Protein AF-A0AAU9HUC7-F1 (afdb_monomer)

Organism: NCBI:txid56448

Mean predicted aligned error: 14.96 Å

Structure (mmCIF, N/CA/C/O backbone):
data_AF-A0AAU9HUC7-F1
#
_entry.id   AF-A0AAU9HUC7-F1
#
loop_
_atom_site.group_PDB
_atom_site.id
_atom_site.type_symbol
_atom_site.label_atom_id
_atom_site.label_alt_id
_atom_site.label_comp_id
_atom_site.label_asym_id
_atom_site.label_entity_id
_atom_site.label_seq_id
_atom_site.pdbx_PDB_ins_code
_atom_site.Cartn_x
_atom_site.Cartn_y
_atom_site.Cartn_z
_atom_site.occupancy
_atom_site.B_iso_or_equiv
_atom_site.auth_seq_id
_atom_site.auth_comp_id
_atom_site.auth_asym_id
_atom_site.auth_atom_id
_atom_site.pdbx_PDB_model_num
ATOM 1 N N . MET A 1 1 ? -1.646 -25.194 17.388 1.00 58.03 1 MET A N 1
ATOM 2 C CA . MET A 1 1 ? -2.519 -25.496 18.544 1.00 58.03 1 MET A CA 1
ATOM 3 C C . MET A 1 1 ? -2.597 -24.342 19.545 1.00 58.03 1 MET A C 1
ATOM 5 O O . MET A 1 1 ? -3.658 -23.748 19.645 1.00 58.03 1 MET A O 1
ATOM 9 N N . ALA A 1 2 ? -1.530 -23.979 20.276 1.00 60.38 2 ALA A N 1
ATOM 10 C CA . ALA A 1 2 ? -1.624 -22.907 21.287 1.00 60.38 2 ALA A CA 1
ATOM 11 C C . ALA A 1 2 ? -1.809 -21.490 20.694 1.00 60.38 2 ALA A C 1
ATOM 13 O O . ALA A 1 2 ? -2.609 -20.708 21.202 1.00 60.38 2 ALA A O 1
ATOM 14 N N . GLY A 1 3 ? -1.109 -21.165 19.598 1.00 63.22 3 GLY A N 1
ATOM 15 C CA . GLY A 1 3 ? -1.211 -19.849 18.948 1.00 63.22 3 GLY A CA 1
ATOM 16 C C . GLY A 1 3 ? -2.594 -19.560 18.355 1.00 63.22 3 GLY A C 1
ATOM 17 O O . GLY A 1 3 ? -3.069 -18.430 18.425 1.00 63.22 3 GLY A O 1
ATOM 18 N N . ASP A 1 4 ? -3.271 -20.590 17.846 1.00 69.31 4 ASP A N 1
ATOM 19 C CA . ASP A 1 4 ? -4.592 -20.468 17.217 1.00 69.31 4 ASP A CA 1
ATOM 20 C C . ASP A 1 4 ? -5.687 -20.128 18.236 1.00 69.31 4 ASP A C 1
ATOM 22 O O . ASP A 1 4 ? -6.648 -19.439 17.905 1.00 69.31 4 ASP A O 1
ATOM 26 N N . GLN A 1 5 ? -5.537 -20.580 19.487 1.00 71.44 5 GLN A N 1
ATOM 27 C CA . GLN A 1 5 ? -6.460 -20.234 20.568 1.00 71.44 5 GLN A CA 1
ATOM 28 C C . GLN A 1 5 ? -6.235 -18.799 21.062 1.00 71.44 5 GLN A C 1
ATOM 30 O O . GLN A 1 5 ? -7.195 -18.071 21.290 1.00 71.44 5 GLN A O 1
ATOM 35 N N . ALA A 1 6 ? -4.975 -18.365 21.170 1.00 70.25 6 ALA A N 1
ATOM 36 C CA . ALA A 1 6 ? -4.649 -16.990 21.543 1.00 70.25 6 ALA A CA 1
ATOM 37 C C . ALA A 1 6 ? -5.159 -15.971 20.506 1.00 70.25 6 ALA A C 1
ATOM 39 O O . ALA A 1 6 ? -5.698 -14.936 20.889 1.00 70.25 6 ALA A O 1
ATOM 40 N N . ALA A 1 7 ? -5.044 -16.280 19.208 1.00 73.12 7 ALA A N 1
ATOM 41 C CA . ALA A 1 7 ? -5.569 -15.431 18.139 1.00 73.12 7 ALA A CA 1
ATOM 42 C C . ALA A 1 7 ? -7.099 -15.265 18.225 1.00 73.12 7 ALA A C 1
ATOM 44 O O . ALA A 1 7 ? -7.584 -14.136 18.246 1.00 73.12 7 ALA A O 1
ATOM 45 N N . LYS A 1 8 ? -7.845 -16.370 18.374 1.00 78.12 8 LYS A N 1
ATOM 46 C CA . LYS A 1 8 ? -9.313 -16.351 18.514 1.00 78.12 8 LYS A CA 1
ATOM 47 C C . LYS A 1 8 ? -9.775 -15.537 19.719 1.00 78.12 8 LYS A C 1
ATOM 49 O O . LYS A 1 8 ? -10.638 -14.679 19.577 1.00 78.12 8 LYS A O 1
ATOM 54 N N . ASN A 1 9 ? -9.150 -15.737 20.881 1.00 81.00 9 ASN A N 1
ATOM 55 C CA . ASN A 1 9 ? -9.498 -14.991 22.092 1.00 81.00 9 ASN A CA 1
ATOM 56 C C . ASN A 1 9 ? -9.302 -13.465 21.915 1.00 81.00 9 ASN A C 1
ATOM 58 O O . ASN A 1 9 ? -10.067 -12.676 22.471 1.00 81.00 9 ASN A O 1
ATOM 62 N N . LEU A 1 10 ? -8.294 -13.033 21.142 1.00 78.00 10 LEU A N 1
ATOM 63 C CA . LEU A 1 10 ? -8.074 -11.615 20.825 1.00 78.00 10 LEU A CA 1
ATOM 64 C C . LEU A 1 10 ? -9.115 -11.074 19.834 1.00 78.00 10 LEU A C 1
ATOM 66 O O . LEU A 1 10 ? -9.606 -9.963 20.024 1.00 78.00 10 LEU A O 1
ATOM 70 N N . GLU A 1 11 ? -9.478 -11.845 18.807 1.00 82.50 11 GLU A N 1
ATOM 71 C CA . GLU A 1 11 ? -10.539 -11.480 17.858 1.00 82.50 11 GLU A CA 1
ATOM 72 C C . GLU A 1 11 ? -11.897 -11.337 18.566 1.00 82.50 11 GLU A C 1
ATOM 74 O O . GLU A 1 11 ? -12.568 -10.315 18.409 1.00 82.50 11 GLU A O 1
ATOM 79 N N . GLU A 1 12 ? -12.255 -12.285 19.437 1.00 85.62 12 GLU A N 1
ATOM 80 C CA . GLU A 1 12 ? -13.466 -12.234 20.265 1.00 85.62 12 GLU A CA 1
ATOM 81 C C . GLU A 1 12 ? -13.491 -11.005 21.192 1.00 85.62 12 GLU A C 1
ATOM 83 O O . GLU A 1 12 ? -14.517 -10.325 21.293 1.00 85.62 12 GLU A O 1
ATOM 88 N N . MET A 1 13 ? -12.364 -10.664 21.829 1.00 83.00 13 MET A N 1
ATOM 89 C CA . MET A 1 13 ? -12.242 -9.464 22.667 1.00 83.00 13 MET A CA 1
ATOM 90 C C . MET A 1 13 ? -12.430 -8.173 21.851 1.00 83.00 13 MET A C 1
ATOM 92 O O . MET A 1 13 ? -13.154 -7.268 22.274 1.00 83.00 13 MET A O 1
ATOM 96 N N . ILE A 1 14 ? -11.818 -8.088 20.666 1.00 83.00 14 ILE A N 1
ATOM 97 C CA . ILE A 1 14 ? -11.944 -6.937 19.761 1.00 83.00 14 ILE A CA 1
ATOM 98 C C . ILE A 1 14 ? -13.393 -6.795 19.263 1.00 83.00 14 ILE A C 1
ATOM 100 O O . ILE A 1 14 ? -13.940 -5.688 19.240 1.00 83.00 14 ILE A O 1
ATOM 104 N N . GLU A 1 15 ? -14.067 -7.899 18.932 1.00 87.50 15 GLU A N 1
ATOM 105 C CA . GLU A 1 15 ? -15.494 -7.873 18.604 1.00 87.50 15 GLU A CA 1
ATOM 106 C C . GLU A 1 15 ? -16.355 -7.368 19.765 1.00 87.50 15 GLU A C 1
ATOM 108 O O . GLU A 1 15 ? -17.275 -6.574 19.543 1.00 87.50 15 GLU A O 1
ATOM 113 N N . GLN A 1 16 ? -16.089 -7.825 20.993 1.00 86.44 16 GLN A N 1
ATOM 114 C CA . GLN A 1 16 ? -16.797 -7.357 22.185 1.00 86.44 16 GLN A CA 1
ATOM 115 C C . GLN A 1 16 ? -16.606 -5.848 22.371 1.00 86.44 16 GLN A C 1
ATOM 117 O O . GLN A 1 16 ? -17.597 -5.138 22.549 1.00 86.44 16 GLN A O 1
ATOM 122 N N . MET A 1 17 ? -15.383 -5.328 22.217 1.00 86.19 17 MET A N 1
ATOM 123 C CA . MET A 1 17 ? -15.122 -3.883 22.248 1.00 86.19 17 MET A CA 1
ATOM 124 C C . MET A 1 17 ? -15.9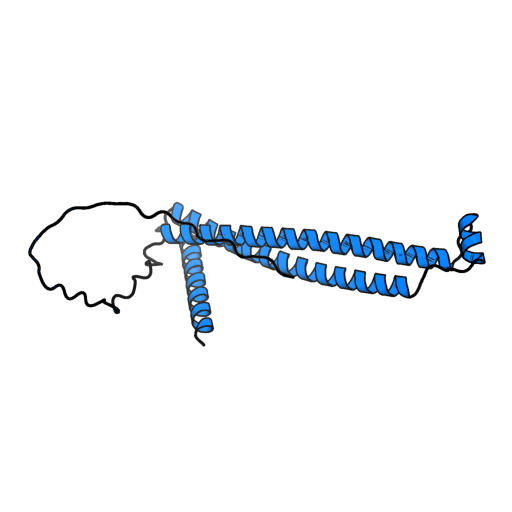53 -3.119 21.210 1.00 86.19 17 MET A C 1
ATOM 126 O O . MET A 1 17 ? -16.587 -2.123 21.555 1.00 86.19 17 MET A O 1
ATOM 130 N N . PHE A 1 18 ? -16.044 -3.592 19.962 1.00 88.88 18 PHE A N 1
ATOM 131 C CA . PHE A 1 18 ? -16.882 -2.925 18.955 1.00 88.88 18 PHE A CA 1
ATOM 132 C C . PHE A 1 18 ? -18.384 -3.052 19.219 1.00 88.88 18 PHE A C 1
ATOM 134 O O . PHE A 1 18 ? -19.126 -2.108 18.938 1.00 88.88 18 PHE A O 1
ATOM 141 N N . LYS A 1 19 ? -18.850 -4.175 19.779 1.00 90.38 19 LYS A N 1
ATOM 142 C CA . LYS A 1 19 ? -20.244 -4.345 20.224 1.00 90.38 19 LYS A CA 1
ATOM 143 C C . LYS A 1 19 ? -20.581 -3.319 21.317 1.00 90.38 19 LYS A C 1
ATOM 145 O O . LYS A 1 19 ? -21.604 -2.640 21.208 1.00 90.38 19 LYS A O 1
ATOM 150 N N . VAL A 1 20 ? -19.691 -3.125 22.294 1.00 86.44 20 VAL A N 1
ATOM 151 C CA . VAL A 1 20 ? -19.812 -2.100 23.346 1.00 86.44 20 VAL A CA 1
ATOM 152 C C . VAL A 1 20 ? -19.765 -0.685 22.768 1.00 86.44 20 VAL A C 1
ATOM 154 O O . VAL A 1 20 ? -20.684 0.094 23.012 1.00 86.44 20 VAL A O 1
ATOM 157 N N . ALA A 1 21 ? -18.764 -0.363 21.944 1.00 86.19 21 ALA A N 1
ATOM 158 C CA . ALA A 1 21 ? -18.599 0.963 21.348 1.00 86.19 21 ALA A CA 1
ATOM 159 C C . ALA A 1 21 ? -19.818 1.374 20.505 1.00 86.19 21 ALA A C 1
ATOM 161 O O . ALA A 1 21 ? -20.321 2.491 20.620 1.00 86.19 21 ALA A O 1
ATOM 162 N N . ARG A 1 22 ? -20.360 0.454 19.694 1.00 89.69 22 ARG A N 1
ATOM 163 C CA . ARG A 1 22 ? -21.597 0.691 18.931 1.00 89.69 22 ARG A CA 1
ATOM 164 C C . ARG A 1 22 ? -22.798 0.883 19.857 1.00 89.69 22 ARG A C 1
ATOM 166 O O . ARG A 1 22 ? -23.572 1.812 19.644 1.00 89.69 22 ARG A O 1
ATOM 173 N N . ARG A 1 23 ? -22.935 0.060 20.902 1.00 87.25 23 ARG A N 1
ATOM 174 C CA . ARG A 1 23 ? -24.015 0.172 21.898 1.00 87.25 23 ARG A CA 1
ATOM 175 C C . ARG A 1 23 ? -23.953 1.493 22.676 1.00 87.25 23 ARG A C 1
ATOM 177 O O . ARG A 1 23 ? -24.996 2.086 22.928 1.00 87.25 23 ARG A O 1
ATOM 184 N N . ALA A 1 24 ? -22.769 2.002 23.009 1.00 83.81 24 ALA A N 1
ATOM 185 C CA . ALA A 1 24 ? -22.593 3.310 23.650 1.00 83.81 24 ALA A CA 1
ATOM 186 C C . ALA A 1 24 ? -22.978 4.496 22.739 1.00 83.81 24 ALA A C 1
ATOM 188 O O . ALA A 1 24 ? -23.284 5.580 23.233 1.00 83.81 24 ALA A O 1
ATOM 189 N N . LEU A 1 25 ? -22.985 4.298 21.416 1.00 86.38 25 LEU A N 1
ATOM 190 C CA . LEU A 1 25 ? -23.336 5.317 20.420 1.00 86.38 25 LEU A CA 1
ATOM 191 C C . LEU A 1 25 ? -24.786 5.252 19.924 1.00 86.38 25 LEU A C 1
ATOM 193 O O . LEU A 1 25 ? -25.220 6.163 19.219 1.00 86.38 25 LEU A O 1
ATOM 197 N N . GLN A 1 26 ? -25.544 4.217 20.290 1.00 88.38 26 GLN A N 1
ATOM 198 C CA . GLN A 1 26 ? -26.972 4.128 19.988 1.00 88.38 26 GLN A CA 1
ATOM 199 C C . GLN A 1 26 ? -27.752 5.191 20.774 1.00 88.38 26 GLN A C 1
ATOM 201 O O . GLN A 1 26 ? -27.609 5.314 21.989 1.00 88.38 26 GLN A O 1
ATOM 206 N N . SER A 1 27 ? -28.610 5.944 20.081 1.00 66.12 27 SER A N 1
ATOM 207 C CA . SER A 1 27 ? -29.327 7.109 20.625 1.00 66.12 27 SER A CA 1
ATOM 208 C C . SER A 1 27 ? -30.230 6.806 21.825 1.00 66.12 27 SER A C 1
ATOM 210 O O . SER A 1 27 ? -30.453 7.691 22.644 1.00 66.12 27 SER A O 1
ATOM 212 N N . GLY A 1 28 ? -30.720 5.570 21.960 1.00 65.19 28 GLY A N 1
ATOM 213 C CA . GLY A 1 28 ? -31.528 5.133 23.104 1.00 65.19 28 GLY A CA 1
ATOM 214 C C . GLY A 1 28 ? -30.732 4.791 24.371 1.00 65.19 28 GLY A C 1
ATOM 215 O O . GLY A 1 28 ? -31.334 4.514 25.404 1.00 65.19 28 GLY A O 1
ATOM 216 N N . ASN A 1 29 ? -29.395 4.779 24.326 1.00 65.44 29 ASN A N 1
ATOM 217 C CA . ASN A 1 29 ? -28.572 4.279 25.427 1.00 65.44 29 ASN A CA 1
ATOM 218 C C . ASN A 1 29 ? -28.078 5.421 26.337 1.00 65.44 29 ASN A C 1
ATOM 220 O O . ASN A 1 29 ? -26.899 5.778 26.356 1.00 65.44 29 ASN A O 1
ATOM 224 N N . SER A 1 30 ? -29.012 6.010 27.094 1.00 59.09 30 SER A N 1
ATOM 225 C CA . SER A 1 30 ? -28.805 7.241 27.880 1.00 59.09 30 SER A CA 1
ATOM 226 C C . SER A 1 30 ? -27.769 7.143 29.017 1.00 59.09 30 SER A C 1
ATOM 228 O O . SER A 1 30 ? -27.433 8.165 29.613 1.00 59.09 30 SER A O 1
ATOM 230 N N . ASN A 1 31 ? -27.248 5.948 29.305 1.00 71.94 31 ASN A N 1
ATOM 231 C CA . ASN A 1 31 ? -26.309 5.697 30.403 1.00 71.94 31 ASN A CA 1
ATOM 232 C C . ASN A 1 31 ? -24.834 5.924 30.017 1.00 71.94 31 ASN A C 1
ATOM 234 O O . ASN A 1 31 ? -23.983 5.977 30.898 1.00 71.94 31 ASN A O 1
ATOM 238 N N . ALA A 1 32 ? -24.508 6.047 28.724 1.00 77.25 32 ALA A N 1
ATOM 239 C CA . ALA A 1 32 ? -23.129 6.269 28.284 1.00 77.25 32 ALA A CA 1
ATOM 240 C C . ALA A 1 32 ? -22.709 7.734 28.491 1.00 77.25 32 ALA A C 1
ATOM 242 O O . ALA A 1 32 ? -23.354 8.646 27.956 1.00 77.25 32 ALA A O 1
ATOM 243 N N . THR A 1 33 ? -21.608 7.983 29.203 1.00 84.94 33 THR A N 1
ATOM 244 C CA . THR A 1 33 ? -21.083 9.345 29.411 1.00 84.94 33 THR A CA 1
ATOM 245 C C . THR A 1 33 ? -20.631 9.985 28.084 1.00 84.94 33 THR A C 1
ATOM 247 O O . THR A 1 33 ? -20.377 9.278 27.101 1.00 84.94 33 THR A O 1
ATOM 250 N N . PRO A 1 34 ? -20.523 11.327 27.995 1.00 85.94 34 PRO A N 1
ATOM 251 C CA . PRO A 1 34 ? -19.990 11.986 26.799 1.00 85.94 34 PRO A CA 1
ATOM 252 C C . PRO A 1 34 ? -18.579 11.504 26.421 1.00 85.94 34 PRO A C 1
ATOM 254 O O . PRO A 1 34 ? -18.283 11.372 25.235 1.00 85.94 34 PRO A O 1
ATOM 257 N N . GLU A 1 35 ? -17.753 11.178 27.418 1.00 87.12 35 GLU A N 1
ATOM 258 C CA . GLU A 1 35 ? -16.391 10.650 27.257 1.00 87.12 35 GLU A CA 1
ATOM 259 C C . GLU A 1 35 ? -16.383 9.201 26.751 1.00 87.12 35 GLU A C 1
ATOM 261 O O . GLU A 1 35 ? -15.711 8.879 25.777 1.00 87.12 35 GLU A O 1
ATOM 266 N N . GLN A 1 36 ? -17.236 8.333 27.303 1.00 87.19 36 GLN A N 1
ATOM 267 C CA . GLN A 1 36 ? -17.449 6.986 26.759 1.00 87.19 36 GLN A CA 1
ATOM 268 C C . GLN A 1 36 ? -17.885 7.032 25.287 1.00 87.19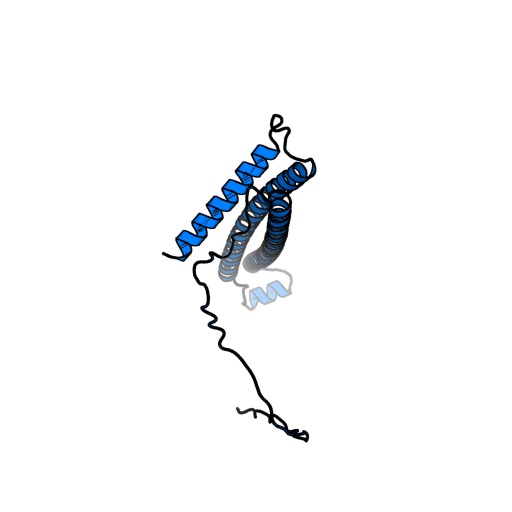 36 GLN A C 1
ATOM 270 O O . GLN A 1 36 ? -17.471 6.196 24.479 1.00 87.19 36 GLN A O 1
ATOM 275 N N . ARG A 1 37 ? -18.687 8.035 24.903 1.00 88.31 37 ARG A N 1
ATOM 276 C CA . ARG A 1 37 ? -19.095 8.269 23.510 1.00 88.31 37 ARG A CA 1
ATOM 277 C C . ARG A 1 37 ? -17.966 8.834 22.640 1.00 88.31 37 ARG A C 1
ATOM 279 O O . ARG A 1 37 ? -17.892 8.461 21.468 1.00 88.31 37 ARG A O 1
ATOM 286 N N . SER A 1 38 ? -17.085 9.699 23.148 1.00 88.75 38 SER A N 1
ATOM 287 C CA . SER A 1 38 ? -15.921 10.168 22.37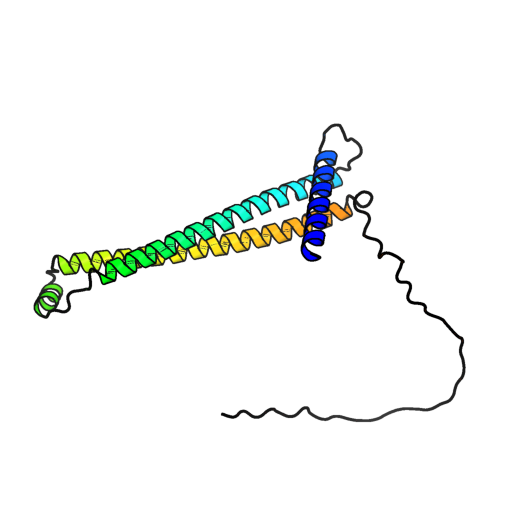8 1.00 88.75 38 SER A CA 1
ATOM 288 C C . SER A 1 38 ? -14.899 9.046 22.177 1.00 88.75 38 SER A C 1
ATOM 290 O O . SER A 1 38 ? -14.514 8.807 21.033 1.00 88.75 38 SER A O 1
ATOM 292 N N . ALA A 1 39 ? -14.570 8.282 23.222 1.00 89.44 39 ALA A N 1
ATOM 293 C CA . ALA A 1 39 ? -13.694 7.111 23.149 1.00 89.44 39 ALA A CA 1
ATOM 294 C C . ALA A 1 39 ? -14.244 6.037 22.193 1.00 89.44 39 ALA A C 1
ATOM 296 O O . ALA A 1 39 ? -13.531 5.558 21.314 1.00 89.44 39 ALA A O 1
ATOM 297 N N . SER A 1 40 ? -15.548 5.734 22.261 1.00 89.69 40 SER A N 1
ATOM 298 C CA . SER A 1 40 ? -16.204 4.806 21.321 1.00 89.69 40 SER A CA 1
ATOM 299 C C . SER A 1 40 ? -16.109 5.267 19.861 1.00 89.69 40 SER A C 1
ATOM 301 O O . SER A 1 40 ? -15.910 4.450 18.962 1.00 89.69 40 SER A O 1
ATOM 303 N N . ARG A 1 41 ? -16.235 6.579 19.601 1.00 91.94 41 ARG A N 1
ATOM 304 C CA . ARG A 1 41 ? -16.050 7.156 18.255 1.00 91.94 41 ARG A CA 1
ATOM 305 C C . ARG A 1 41 ? -14.593 7.087 17.808 1.00 91.94 41 ARG A C 1
ATOM 307 O O . ARG A 1 41 ? -14.359 6.792 16.640 1.00 91.94 41 ARG A O 1
ATOM 314 N N . ALA A 1 42 ? -13.645 7.366 18.702 1.00 92.31 42 ALA A N 1
ATOM 315 C CA . ALA A 1 42 ? -12.217 7.296 18.414 1.00 92.31 42 ALA A CA 1
ATOM 316 C C . ALA A 1 42 ? -11.802 5.865 18.045 1.00 92.31 42 ALA A C 1
ATOM 318 O O . ALA A 1 42 ? -11.267 5.663 16.960 1.00 92.31 42 ALA A O 1
ATOM 319 N N . LEU A 1 43 ? -12.165 4.868 18.861 1.00 91.62 43 LEU A N 1
ATOM 320 C CA . LEU A 1 43 ? -11.875 3.454 18.605 1.00 91.62 43 LEU A CA 1
ATOM 321 C C . LEU A 1 43 ? -12.394 2.987 17.235 1.00 91.62 43 LEU A C 1
ATOM 323 O O . LEU A 1 43 ? -11.660 2.359 16.473 1.00 91.62 43 LEU A O 1
ATOM 327 N N . ILE A 1 44 ? -13.652 3.306 16.903 1.00 92.81 44 ILE A N 1
ATOM 328 C CA . ILE A 1 44 ? -14.257 2.910 15.620 1.00 92.81 44 ILE A CA 1
ATOM 329 C C . ILE A 1 44 ? -13.546 3.590 14.441 1.00 92.81 44 ILE A C 1
ATOM 331 O O . ILE A 1 44 ? -13.253 2.910 13.460 1.00 92.81 44 ILE A O 1
ATOM 335 N N . LYS A 1 45 ? -13.228 4.889 14.542 1.00 93.56 45 LYS A N 1
ATOM 336 C CA . LYS A 1 45 ? -12.494 5.625 13.498 1.00 93.56 45 LYS A CA 1
ATOM 337 C C . LYS A 1 45 ? -11.076 5.091 13.307 1.00 93.56 45 LYS A C 1
ATOM 339 O O . LYS A 1 45 ? -10.719 4.690 12.210 1.00 93.56 45 LYS A O 1
ATOM 344 N N . CYS A 1 46 ? -10.292 4.979 14.378 1.00 92.44 46 CYS A N 1
ATOM 345 C CA . CYS A 1 46 ? -8.929 4.459 14.287 1.00 92.44 46 CYS A CA 1
ATOM 346 C C . CYS A 1 46 ? -8.895 3.027 13.728 1.00 92.44 46 CYS A C 1
ATOM 348 O O . CYS A 1 46 ? -7.937 2.663 13.051 1.00 92.44 46 CYS A O 1
ATOM 350 N N . HIS A 1 47 ? -9.946 2.228 13.947 1.00 92.06 47 HIS A N 1
ATOM 351 C CA . HIS A 1 47 ? -10.082 0.922 13.309 1.00 92.06 47 HIS A CA 1
ATOM 352 C C . HIS A 1 47 ? -10.353 1.005 11.800 1.00 92.06 47 HIS A C 1
ATOM 354 O O . HIS A 1 47 ? -9.693 0.295 11.041 1.00 92.06 47 HIS A O 1
ATOM 360 N N . THR A 1 48 ? -11.281 1.859 11.345 1.00 93.44 48 THR A N 1
ATOM 361 C CA . THR A 1 48 ? -11.527 2.052 9.904 1.00 93.44 48 THR A CA 1
ATOM 362 C C . THR A 1 48 ? -10.285 2.592 9.204 1.00 93.44 48 THR A C 1
ATOM 364 O O . THR A 1 48 ? -9.844 1.999 8.222 1.00 93.44 48 THR A O 1
ATOM 367 N N . ASP A 1 49 ? -9.635 3.602 9.784 1.00 93.00 49 ASP A N 1
ATOM 368 C CA . ASP A 1 49 ? -8.410 4.212 9.257 1.00 93.00 49 ASP A CA 1
ATOM 369 C C . ASP A 1 49 ? -7.271 3.176 9.150 1.00 93.00 49 ASP A C 1
ATOM 371 O O . ASP A 1 49 ? -6.506 3.149 8.183 1.00 93.00 49 ASP A O 1
ATOM 375 N N . LEU A 1 50 ? -7.171 2.267 10.128 1.00 92.94 50 LEU A N 1
ATOM 376 C CA . LEU A 1 50 ? -6.218 1.157 10.136 1.00 92.94 50 LEU A CA 1
ATOM 377 C C . LEU A 1 50 ? -6.529 0.115 9.052 1.00 92.94 50 LEU A C 1
ATOM 379 O O . LEU A 1 50 ? -5.591 -0.398 8.433 1.00 92.94 50 LEU A O 1
ATOM 383 N N . LEU A 1 51 ? -7.801 -0.214 8.807 1.00 93.81 51 LEU A N 1
ATOM 384 C CA . LEU A 1 51 ? -8.202 -1.119 7.723 1.00 93.81 51 LEU A CA 1
ATOM 385 C C . LEU A 1 51 ? -7.916 -0.502 6.347 1.00 93.81 51 LEU A C 1
ATOM 387 O O . LEU A 1 51 ? -7.332 -1.174 5.495 1.00 93.81 51 LEU A O 1
ATOM 391 N N . GLU A 1 52 ? -8.223 0.781 6.160 1.00 94.50 52 GLU A N 1
ATOM 392 C CA . GLU A 1 52 ? -7.909 1.536 4.942 1.00 94.50 52 GLU A CA 1
ATOM 393 C C . GLU A 1 52 ? -6.393 1.607 4.705 1.00 94.50 52 GLU A C 1
ATOM 395 O O . GLU A 1 52 ? -5.912 1.242 3.630 1.00 94.50 52 GLU A O 1
ATOM 400 N N . CYS A 1 53 ? -5.599 1.940 5.729 1.00 93.62 53 CYS A N 1
ATOM 401 C CA . CYS A 1 53 ? -4.136 1.932 5.637 1.00 93.62 53 CYS A CA 1
ATOM 402 C C . CYS A 1 53 ? -3.558 0.528 5.372 1.00 93.62 53 CYS A C 1
ATOM 404 O O . CYS A 1 53 ? -2.528 0.392 4.702 1.00 93.62 53 CYS A O 1
ATOM 406 N N . ARG A 1 54 ? -4.195 -0.541 5.876 1.00 93.75 54 ARG A N 1
ATOM 407 C CA . ARG A 1 54 ? -3.824 -1.927 5.542 1.00 93.75 54 ARG A CA 1
ATOM 408 C C . ARG A 1 54 ? -4.106 -2.231 4.070 1.00 93.75 54 ARG A C 1
ATOM 410 O O . ARG A 1 54 ? -3.209 -2.764 3.418 1.00 93.75 54 ARG A O 1
ATOM 417 N N . ALA A 1 55 ? -5.282 -1.871 3.556 1.00 94.88 55 ALA A N 1
ATOM 418 C CA . ALA A 1 55 ? -5.653 -2.057 2.154 1.00 94.88 55 ALA A CA 1
ATOM 419 C C . ALA A 1 55 ? -4.719 -1.276 1.212 1.00 94.88 55 ALA A C 1
ATOM 421 O O . ALA A 1 55 ? -4.131 -1.868 0.308 1.00 94.88 55 ALA A O 1
ATOM 422 N N . ALA A 1 56 ? -4.466 0.004 1.501 1.00 93.88 56 ALA A N 1
ATOM 423 C CA . ALA A 1 56 ? -3.537 0.843 0.744 1.00 93.88 56 ALA A CA 1
ATOM 424 C C . ALA A 1 56 ? -2.102 0.277 0.734 1.00 93.88 56 ALA A C 1
ATOM 426 O O . ALA A 1 56 ? -1.438 0.274 -0.301 1.00 93.88 56 ALA A O 1
ATOM 427 N N . HIS A 1 57 ? -1.611 -0.274 1.854 1.00 94.38 57 HIS A N 1
ATOM 428 C CA . HIS A 1 57 ? -0.305 -0.946 1.876 1.00 94.38 57 HIS A CA 1
ATOM 429 C C . HIS A 1 57 ? -0.283 -2.239 1.039 1.00 94.38 57 HIS A C 1
ATOM 431 O O . HIS A 1 57 ? 0.765 -2.569 0.477 1.00 94.38 57 HIS A O 1
ATOM 437 N N . VAL A 1 58 ? -1.386 -2.996 0.971 1.00 96.31 58 VAL A N 1
ATOM 438 C CA . VAL A 1 58 ? -1.490 -4.182 0.098 1.00 96.31 58 VAL A CA 1
ATOM 439 C C . VAL A 1 58 ? -1.437 -3.752 -1.368 1.00 96.31 58 VAL A C 1
ATOM 441 O O . VAL A 1 58 ? -0.530 -4.191 -2.072 1.00 96.31 58 VAL A O 1
ATOM 444 N N . GLN A 1 59 ? -2.282 -2.802 -1.778 1.00 95.44 59 GLN A N 1
ATOM 445 C CA . GLN A 1 59 ? -2.297 -2.239 -3.135 1.00 95.44 59 GLN A CA 1
ATOM 446 C C . GLN A 1 59 ? -0.916 -1.701 -3.546 1.00 95.44 59 GLN A C 1
ATOM 448 O O . GLN A 1 59 ? -0.336 -2.169 -4.523 1.00 95.44 59 GLN A O 1
ATOM 453 N N . ALA A 1 60 ? -0.295 -0.838 -2.734 1.00 92.81 60 ALA A N 1
ATOM 454 C CA . ALA A 1 60 ? 1.048 -0.316 -3.010 1.00 92.81 60 ALA A CA 1
ATOM 455 C C . ALA A 1 60 ? 2.139 -1.413 -3.041 1.00 92.81 60 ALA A C 1
ATOM 457 O O . ALA A 1 60 ? 3.181 -1.266 -3.689 1.00 92.81 60 ALA A O 1
ATOM 458 N N . SER A 1 61 ? 1.934 -2.536 -2.343 1.00 94.00 61 SER A N 1
ATOM 459 C CA . SER A 1 61 ? 2.835 -3.694 -2.414 1.00 94.00 61 SER A CA 1
ATOM 460 C C . SER A 1 61 ? 2.655 -4.494 -3.708 1.00 94.00 61 SER A C 1
ATOM 462 O O . SER A 1 61 ? 3.646 -5.011 -4.228 1.00 94.00 61 SER A O 1
ATOM 464 N N . GLU A 1 62 ? 1.436 -4.584 -4.236 1.00 95.44 62 GLU A N 1
ATOM 465 C CA . GLU A 1 62 ? 1.113 -5.210 -5.524 1.00 95.44 62 GLU A CA 1
ATOM 466 C C . GLU A 1 62 ? 1.590 -4.347 -6.699 1.00 95.44 62 GLU A C 1
ATOM 468 O O . GLU A 1 62 ? 2.323 -4.840 -7.555 1.00 95.44 62 GLU A O 1
ATOM 473 N N . GLU A 1 63 ? 1.306 -3.043 -6.688 1.00 93.12 63 GLU A N 1
ATOM 474 C CA . GLU A 1 63 ? 1.818 -2.066 -7.662 1.00 93.12 63 GLU A CA 1
ATOM 475 C C . GLU A 1 63 ? 3.347 -2.114 -7.760 1.00 93.12 63 GLU A C 1
ATOM 477 O O . GLU A 1 63 ? 3.919 -2.170 -8.849 1.00 93.12 63 GLU A O 1
ATOM 482 N N . ARG A 1 64 ? 4.044 -2.182 -6.617 1.00 93.06 64 ARG A N 1
ATOM 483 C CA . ARG A 1 64 ? 5.503 -2.346 -6.593 1.00 93.06 64 ARG A CA 1
ATOM 484 C C . ARG A 1 64 ? 5.953 -3.667 -7.226 1.00 93.06 64 ARG A C 1
ATOM 486 O O . ARG A 1 64 ? 7.006 -3.700 -7.867 1.00 93.06 64 ARG A O 1
ATOM 493 N N . GLN A 1 65 ? 5.208 -4.760 -7.049 1.00 94.44 65 GLN A N 1
ATOM 494 C CA . GLN A 1 65 ? 5.513 -6.027 -7.723 1.00 94.44 65 GLN A CA 1
ATOM 495 C C . GLN A 1 65 ? 5.315 -5.903 -9.237 1.00 94.44 65 GLN A C 1
ATOM 497 O O . GLN A 1 65 ? 6.206 -6.302 -9.988 1.00 94.44 65 GLN A O 1
ATOM 502 N N . GLN A 1 66 ? 4.221 -5.281 -9.682 1.00 94.12 66 GLN A N 1
ATOM 503 C CA . GLN A 1 66 ? 3.956 -5.010 -11.096 1.00 94.12 66 GLN A CA 1
ATOM 504 C C . GLN A 1 66 ? 5.050 -4.124 -11.715 1.00 94.12 66 GLN A C 1
ATOM 506 O O . GLN A 1 66 ? 5.631 -4.505 -12.729 1.00 94.12 66 GLN A O 1
ATOM 511 N N . ALA A 1 67 ? 5.439 -3.022 -11.065 1.00 91.44 67 ALA A N 1
ATOM 512 C CA . ALA A 1 67 ? 6.531 -2.150 -11.509 1.00 91.44 67 ALA A CA 1
ATOM 513 C C . ALA A 1 67 ? 7.883 -2.890 -11.585 1.00 91.44 67 ALA A C 1
ATOM 515 O O . ALA A 1 67 ? 8.657 -2.708 -12.527 1.00 91.44 67 ALA A O 1
ATOM 516 N N . ARG A 1 68 ? 8.163 -3.797 -10.637 1.00 94.19 68 ARG A N 1
ATOM 517 C CA . ARG A 1 68 ? 9.361 -4.654 -10.670 1.00 94.19 68 ARG A CA 1
ATOM 518 C C . ARG A 1 68 ? 9.326 -5.661 -11.826 1.00 94.19 68 ARG A C 1
ATOM 520 O O . ARG A 1 68 ? 10.377 -5.954 -12.400 1.00 94.19 68 ARG A O 1
ATOM 527 N N . LEU A 1 69 ? 8.154 -6.192 -12.182 1.00 94.88 69 LEU A N 1
ATOM 528 C CA . LEU A 1 69 ? 7.973 -7.041 -13.365 1.00 94.88 69 LEU A CA 1
ATOM 529 C C . LEU A 1 69 ? 8.102 -6.233 -14.665 1.00 94.88 69 LEU A C 1
ATOM 531 O O . LEU A 1 69 ? 8.796 -6.682 -15.574 1.00 94.88 69 LEU A O 1
ATOM 535 N N . ALA A 1 70 ? 7.533 -5.028 -14.733 1.00 93.00 70 ALA A N 1
ATOM 536 C CA . ALA A 1 70 ? 7.682 -4.112 -15.864 1.00 93.00 70 ALA A CA 1
ATOM 537 C C . ALA A 1 70 ? 9.156 -3.749 -16.103 1.00 93.00 70 ALA A C 1
ATOM 539 O O . ALA A 1 70 ? 9.653 -3.889 -17.217 1.00 93.00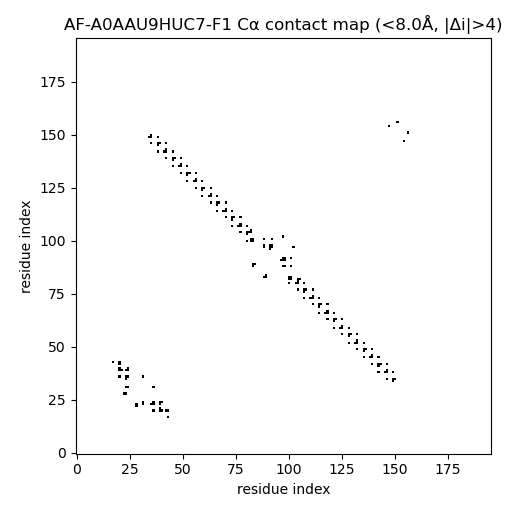 70 ALA A O 1
ATOM 540 N N . ARG A 1 71 ? 9.910 -3.423 -15.042 1.00 92.75 71 ARG A N 1
ATOM 541 C CA . ARG A 1 71 ? 11.365 -3.227 -15.133 1.00 92.75 71 ARG A CA 1
ATOM 542 C C . ARG A 1 71 ? 12.096 -4.480 -15.622 1.00 92.75 71 ARG A C 1
ATOM 544 O O . ARG A 1 71 ? 13.046 -4.351 -16.386 1.00 92.75 71 ARG A O 1
ATOM 551 N N . ARG A 1 72 ? 11.705 -5.686 -15.190 1.00 92.88 72 ARG A N 1
ATOM 552 C CA . ARG A 1 72 ? 12.311 -6.938 -15.687 1.00 92.88 72 ARG A CA 1
ATOM 553 C C . ARG A 1 72 ? 12.058 -7.144 -17.182 1.00 92.88 72 ARG A C 1
ATOM 555 O O . ARG A 1 72 ? 12.994 -7.538 -17.866 1.00 92.88 72 ARG A O 1
ATOM 562 N N . ARG A 1 73 ? 10.849 -6.837 -17.669 1.00 92.38 73 ARG A N 1
ATOM 563 C CA . ARG A 1 73 ? 10.508 -6.850 -19.103 1.00 92.38 73 ARG A CA 1
ATOM 564 C C . ARG A 1 73 ? 11.361 -5.838 -19.869 1.00 92.38 73 ARG A C 1
ATOM 566 O O . ARG A 1 73 ? 12.196 -6.267 -20.645 1.00 92.38 73 ARG A O 1
ATOM 573 N N . ALA A 1 74 ? 11.340 -4.561 -19.483 1.00 89.00 74 ALA A N 1
ATOM 574 C CA . ALA A 1 74 ? 12.156 -3.520 -20.121 1.00 89.00 74 ALA A CA 1
ATOM 575 C C . ALA A 1 74 ? 13.679 -3.793 -20.078 1.00 89.00 74 ALA A C 1
ATOM 577 O O . ALA A 1 74 ? 14.428 -3.333 -20.934 1.00 89.00 74 ALA A O 1
ATOM 578 N N . VAL A 1 75 ? 14.175 -4.546 -19.085 1.00 91.00 75 VAL A N 1
ATOM 579 C CA . VAL A 1 75 ? 15.566 -5.034 -19.065 1.00 91.00 75 VAL A CA 1
ATOM 580 C C . VAL A 1 75 ? 15.796 -6.163 -20.073 1.00 91.00 75 VAL A C 1
ATOM 582 O O . VAL A 1 75 ? 16.863 -6.182 -20.677 1.00 91.00 75 VAL A O 1
ATOM 585 N N . ALA A 1 76 ? 14.843 -7.078 -20.258 1.00 89.81 76 ALA A N 1
ATOM 586 C CA . ALA A 1 76 ? 14.904 -8.093 -21.306 1.00 89.81 76 ALA A CA 1
ATOM 587 C C . ALA A 1 76 ? 14.819 -7.451 -22.701 1.00 89.81 76 ALA A C 1
ATOM 589 O O . ALA A 1 76 ? 15.685 -7.715 -23.525 1.00 89.81 76 ALA A O 1
ATOM 590 N N . ASP A 1 77 ? 13.882 -6.526 -22.916 1.00 85.81 77 ASP A N 1
ATOM 591 C CA . ASP A 1 77 ? 13.705 -5.806 -24.185 1.00 85.81 77 ASP A CA 1
ATOM 592 C C . ASP A 1 77 ? 14.978 -5.016 -24.562 1.00 85.81 77 ASP A C 1
ATOM 594 O O . ASP A 1 77 ? 15.465 -5.087 -25.690 1.00 85.81 77 ASP A O 1
ATOM 598 N N . ALA A 1 78 ? 15.610 -4.350 -23.586 1.00 84.69 78 ALA A N 1
ATOM 599 C CA . ALA A 1 78 ? 16.902 -3.676 -23.765 1.00 84.69 78 ALA A CA 1
ATOM 600 C C . ALA A 1 78 ? 18.106 -4.623 -23.952 1.00 84.69 78 ALA A C 1
ATOM 602 O O . ALA A 1 78 ? 19.183 -4.158 -24.321 1.00 84.69 78 ALA A O 1
ATOM 603 N N . ASN A 1 79 ? 17.954 -5.922 -23.679 1.00 85.44 79 ASN A N 1
ATOM 604 C CA . ASN A 1 79 ? 18.941 -6.943 -24.039 1.00 85.44 79 ASN A CA 1
ATOM 605 C C . ASN A 1 79 ? 18.648 -7.545 -25.428 1.00 85.44 79 ASN A C 1
ATOM 607 O O . ASN A 1 79 ? 19.577 -8.011 -26.079 1.00 85.44 79 ASN A O 1
ATOM 611 N N . THR A 1 80 ? 17.389 -7.530 -25.885 1.00 84.69 80 THR A N 1
ATOM 612 C CA . THR A 1 80 ? 16.982 -7.921 -27.248 1.00 84.69 80 THR A CA 1
ATOM 613 C C . THR A 1 80 ? 17.438 -6.905 -28.294 1.00 84.69 80 THR A C 1
ATOM 615 O O . THR A 1 80 ? 17.821 -7.301 -29.390 1.00 84.69 80 THR A O 1
ATOM 618 N N . PHE A 1 81 ? 17.456 -5.614 -27.944 1.00 78.00 81 PHE A N 1
ATOM 619 C CA . PHE A 1 81 ? 17.985 -4.531 -28.780 1.00 78.00 81 PHE A CA 1
ATOM 620 C C . PHE A 1 81 ? 19.267 -3.937 -28.166 1.00 78.00 81 PHE A C 1
ATOM 622 O O . PHE A 1 81 ? 19.235 -2.835 -27.607 1.00 78.00 81 PHE A O 1
ATOM 629 N N . PRO A 1 82 ? 20.406 -4.661 -28.212 1.00 76.75 82 PRO A N 1
ATOM 630 C CA . PRO A 1 82 ? 21.684 -4.115 -27.780 1.00 76.75 82 PRO A CA 1
ATOM 631 C C . PRO A 1 82 ? 22.101 -2.958 -28.696 1.00 76.75 82 PRO A C 1
ATOM 633 O O . PRO A 1 82 ? 21.762 -2.918 -29.875 1.00 76.75 82 PRO A O 1
ATOM 636 N N . VAL A 1 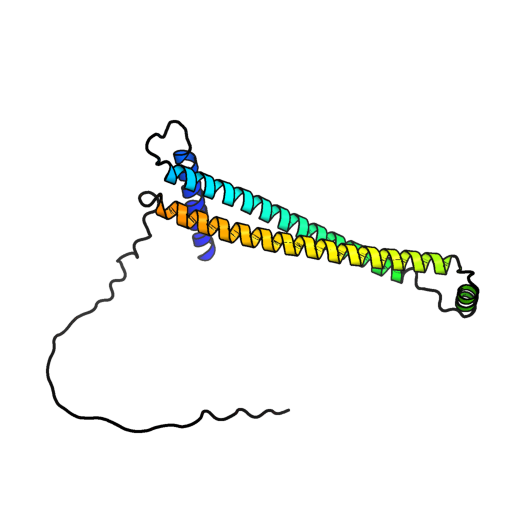83 ? 22.875 -2.015 -28.157 1.00 79.31 83 VAL A N 1
ATOM 637 C CA . VAL A 1 83 ? 23.452 -0.925 -28.958 1.00 79.31 83 VAL A CA 1
ATOM 638 C C . VAL A 1 83 ? 24.460 -1.517 -29.948 1.00 79.31 83 VAL A C 1
ATOM 640 O O . VAL A 1 83 ? 25.401 -2.165 -29.482 1.00 79.31 83 VAL A O 1
ATOM 643 N N . PRO A 1 84 ? 24.338 -1.263 -31.266 1.00 77.50 84 PRO A N 1
ATOM 644 C CA . PRO A 1 84 ? 25.319 -1.724 -32.241 1.00 77.50 84 PRO A CA 1
ATOM 645 C C . PRO A 1 84 ? 26.726 -1.228 -31.890 1.00 77.50 84 PRO A C 1
ATOM 647 O O . PRO A 1 84 ? 26.950 -0.028 -31.685 1.00 77.50 84 PRO A O 1
ATOM 650 N N . THR A 1 85 ? 27.676 -2.158 -31.804 1.00 79.00 85 THR A N 1
ATOM 651 C CA . THR A 1 85 ? 29.094 -1.885 -31.505 1.00 79.00 85 THR A CA 1
ATOM 652 C C . THR A 1 85 ? 29.963 -1.790 -32.757 1.00 79.00 85 THR A C 1
ATOM 654 O O . THR A 1 85 ? 31.162 -1.540 -32.652 1.00 79.00 85 THR A O 1
ATOM 657 N N . ASP A 1 86 ? 29.379 -1.979 -33.940 1.00 84.06 86 ASP A N 1
ATOM 658 C CA . ASP A 1 86 ? 30.112 -2.005 -35.202 1.00 84.06 86 ASP A CA 1
ATOM 659 C C . ASP A 1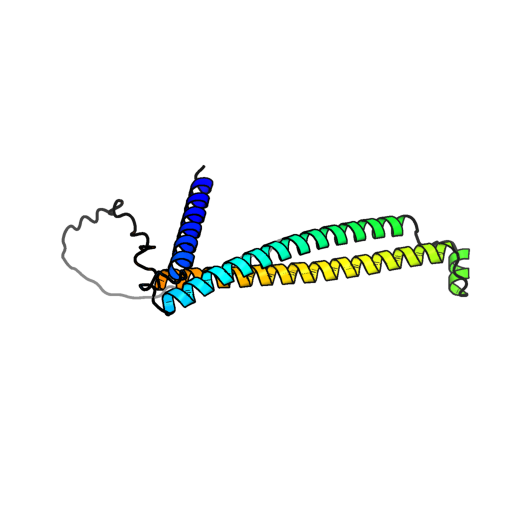 86 ? 30.764 -0.660 -35.520 1.00 84.06 86 ASP A C 1
ATOM 661 O O . ASP A 1 86 ? 30.247 0.414 -35.186 1.00 84.06 86 ASP A O 1
ATOM 665 N N . PHE A 1 87 ? 31.904 -0.708 -36.212 1.00 80.81 87 PHE A N 1
ATOM 666 C CA . PHE A 1 87 ? 32.668 0.487 -36.572 1.00 80.81 87 PHE A CA 1
ATOM 667 C C . PHE A 1 87 ? 31.855 1.469 -37.425 1.00 80.81 87 PHE A C 1
ATOM 669 O O . PHE A 1 87 ? 31.935 2.674 -37.191 1.00 80.81 87 PHE A O 1
ATOM 676 N N . LEU A 1 88 ? 31.041 0.968 -38.364 1.00 80.19 88 LEU A N 1
ATOM 677 C CA . LEU A 1 88 ? 30.179 1.797 -39.215 1.00 80.19 88 LEU A CA 1
ATOM 678 C C . LEU A 1 88 ? 29.086 2.490 -38.397 1.00 80.19 88 LEU A C 1
ATOM 680 O O . LEU A 1 88 ? 28.998 3.713 -38.429 1.00 80.19 88 LEU A O 1
ATOM 684 N N . SER A 1 89 ? 28.319 1.743 -37.602 1.00 76.06 89 SER A N 1
ATOM 685 C CA . SER A 1 89 ? 27.269 2.285 -36.727 1.00 76.06 89 SER A CA 1
ATOM 686 C C . SER A 1 89 ? 27.843 3.289 -35.719 1.00 76.06 89 SER A C 1
ATOM 688 O O . SER A 1 89 ? 27.296 4.369 -35.517 1.00 76.06 89 SER A O 1
ATOM 690 N N . THR A 1 90 ? 29.023 3.002 -35.163 1.00 81.19 90 THR A N 1
ATOM 691 C CA . THR A 1 90 ? 29.746 3.913 -34.262 1.00 81.19 90 THR A CA 1
ATOM 692 C C . THR A 1 90 ? 30.221 5.188 -34.971 1.00 81.19 90 THR A C 1
ATOM 694 O O . THR A 1 90 ? 30.148 6.272 -34.389 1.00 81.19 90 THR A O 1
ATOM 697 N N . ALA A 1 91 ? 30.704 5.096 -36.214 1.00 82.44 91 ALA A N 1
ATOM 698 C CA . ALA A 1 91 ? 31.111 6.255 -37.008 1.00 82.44 91 ALA A CA 1
ATOM 699 C C . ALA A 1 91 ? 29.905 7.113 -37.425 1.00 82.44 91 ALA A C 1
ATOM 701 O O . ALA A 1 91 ? 29.934 8.329 -37.245 1.00 82.44 91 ALA A O 1
ATOM 702 N N . LEU A 1 92 ? 28.823 6.483 -37.889 1.00 82.19 92 LEU A N 1
ATOM 703 C CA . LEU A 1 92 ? 27.559 7.132 -38.245 1.00 82.19 92 LEU A CA 1
ATOM 704 C C . LEU A 1 92 ? 26.944 7.874 -37.048 1.00 82.19 92 LEU A C 1
ATOM 706 O O . LEU A 1 92 ? 26.585 9.047 -37.161 1.00 82.19 92 LEU A O 1
ATOM 710 N N . ARG A 1 93 ? 26.944 7.253 -35.861 1.00 83.69 93 ARG A N 1
ATOM 711 C CA . ARG A 1 93 ? 26.513 7.893 -34.609 1.00 83.69 93 ARG A CA 1
ATOM 712 C C . ARG A 1 93 ? 27.380 9.106 -34.237 1.00 83.69 93 ARG A C 1
ATOM 714 O O . ARG A 1 93 ? 26.843 10.101 -33.758 1.00 83.69 93 ARG A O 1
ATOM 721 N N . LYS A 1 94 ? 28.698 9.065 -34.490 1.00 84.81 94 LYS A N 1
ATOM 722 C CA . LYS A 1 94 ? 29.621 10.201 -34.263 1.00 84.81 94 LYS A CA 1
ATOM 723 C C . LYS A 1 94 ? 29.398 11.374 -35.222 1.00 84.81 94 LYS A C 1
ATOM 725 O O . LYS A 1 94 ? 29.623 12.507 -34.813 1.00 84.81 94 LYS A O 1
ATOM 730 N N . VAL A 1 95 ? 28.943 11.128 -36.453 1.00 89.31 95 VAL A N 1
ATOM 731 C CA . VAL A 1 95 ? 28.576 12.187 -37.420 1.00 89.31 95 VAL A CA 1
ATOM 732 C C . VAL A 1 95 ? 27.098 12.600 -37.340 1.00 89.31 95 VAL A C 1
ATOM 734 O O . VAL A 1 95 ? 26.606 13.300 -38.217 1.00 89.31 95 VAL A O 1
ATOM 737 N N . GLY A 1 96 ? 26.377 12.187 -36.290 1.00 82.25 96 GLY A N 1
ATOM 738 C CA . GLY A 1 96 ? 24.991 12.604 -36.042 1.00 82.25 96 GLY A CA 1
ATOM 739 C C . GLY A 1 96 ? 23.927 11.879 -36.876 1.00 82.25 96 GLY A C 1
ATOM 740 O O . GLY A 1 96 ? 22.784 12.327 -36.910 1.00 82.25 96 GLY A O 1
ATOM 741 N N . LEU A 1 97 ? 24.268 10.755 -37.515 1.00 83.81 97 LEU A N 1
ATOM 742 C CA . LEU A 1 97 ? 23.364 9.939 -38.334 1.00 83.81 97 LEU A CA 1
ATOM 743 C C . LEU A 1 97 ? 23.096 8.568 -37.675 1.00 83.81 97 LEU A C 1
ATOM 745 O O . LEU A 1 97 ? 23.559 7.550 -38.184 1.00 83.81 97 LEU A O 1
ATOM 749 N N . PRO A 1 98 ? 22.370 8.497 -36.539 1.00 79.81 98 PRO A N 1
ATOM 750 C CA . PRO A 1 98 ? 22.077 7.228 -35.874 1.00 79.81 98 PRO A CA 1
ATOM 751 C C . PRO A 1 98 ? 21.210 6.319 -36.755 1.00 79.81 98 PRO A C 1
ATOM 753 O O . PRO A 1 98 ? 20.201 6.762 -37.327 1.00 79.81 98 PRO A O 1
ATOM 756 N N . THR A 1 99 ? 21.589 5.041 -36.817 1.00 81.75 99 THR A N 1
ATOM 757 C CA . THR A 1 99 ? 20.891 3.999 -37.584 1.00 81.75 99 THR A CA 1
ATOM 758 C C . THR A 1 99 ? 19.511 3.684 -36.990 1.00 81.75 99 THR A C 1
ATOM 760 O O . THR A 1 99 ? 19.166 4.114 -35.887 1.00 81.75 99 THR A O 1
ATOM 763 N N . ALA A 1 100 ? 18.683 2.917 -37.707 1.00 82.94 100 ALA A N 1
ATOM 764 C CA . ALA A 1 100 ? 17.402 2.451 -37.165 1.00 82.94 100 ALA A CA 1
ATOM 765 C C . ALA A 1 100 ? 17.592 1.588 -35.898 1.00 82.94 100 ALA A C 1
ATOM 767 O O . ALA A 1 100 ? 16.827 1.709 -34.942 1.00 82.94 100 ALA A O 1
ATOM 768 N N . GLU A 1 101 ? 18.654 0.781 -35.867 1.00 81.75 101 GLU A N 1
ATOM 769 C CA . GLU A 1 101 ? 19.040 -0.058 -34.729 1.00 81.75 101 GLU A CA 1
ATOM 770 C C . GLU A 1 101 ? 19.526 0.777 -33.536 1.00 81.75 101 GLU A C 1
ATOM 772 O O . GLU A 1 101 ? 19.127 0.507 -32.405 1.00 81.75 101 GLU A O 1
ATOM 777 N N . ASP A 1 102 ? 20.297 1.848 -33.776 1.00 81.81 102 ASP A N 1
ATOM 778 C CA . ASP A 1 102 ? 20.677 2.806 -32.728 1.00 81.81 102 ASP A CA 1
ATOM 779 C C . ASP A 1 102 ? 19.441 3.408 -32.045 1.00 81.81 102 ASP A C 1
ATOM 781 O O . ASP A 1 102 ? 19.397 3.507 -30.818 1.00 81.81 102 ASP A O 1
ATOM 785 N N . ARG A 1 103 ? 18.419 3.783 -32.828 1.00 84.31 103 ARG A N 1
ATOM 786 C CA . ARG A 1 103 ? 17.162 4.349 -32.307 1.00 84.31 103 ARG A CA 1
ATOM 787 C C . ARG A 1 103 ? 16.352 3.316 -31.524 1.00 84.31 103 ARG A C 1
ATOM 789 O O . ARG A 1 103 ? 15.811 3.650 -30.473 1.00 84.31 103 ARG A O 1
ATOM 796 N N . ALA A 1 104 ? 16.292 2.069 -31.996 1.00 85.50 104 ALA A N 1
ATOM 797 C CA . ALA A 1 104 ? 15.629 0.978 -31.280 1.00 85.50 104 ALA A CA 1
ATOM 798 C C . ALA A 1 104 ? 16.314 0.686 -29.932 1.00 85.50 104 ALA A C 1
ATOM 800 O O . ALA A 1 104 ? 15.646 0.597 -28.900 1.00 85.50 104 ALA A O 1
ATOM 801 N N . ALA A 1 105 ? 17.649 0.628 -29.917 1.00 84.88 105 ALA A N 1
ATOM 802 C CA . ALA A 1 105 ? 18.430 0.438 -28.700 1.00 84.88 105 ALA A CA 1
ATOM 803 C C . ALA A 1 105 ? 18.294 1.626 -27.725 1.00 84.88 105 ALA A C 1
ATOM 805 O O . ALA A 1 105 ? 18.170 1.418 -26.517 1.00 84.88 105 ALA A O 1
ATOM 806 N N . GLN A 1 106 ? 18.258 2.868 -28.226 1.00 85.50 106 GLN A N 1
ATOM 807 C CA . GLN A 1 106 ? 17.978 4.061 -27.414 1.00 85.50 106 GLN A CA 1
ATOM 808 C C . GLN A 1 106 ? 16.583 3.999 -26.780 1.00 85.50 106 GLN A C 1
ATOM 810 O O . GLN A 1 106 ? 16.474 4.113 -25.560 1.00 85.50 106 GLN A O 1
ATOM 815 N N . ALA A 1 107 ? 15.537 3.717 -27.562 1.00 88.12 107 ALA A N 1
ATOM 816 C CA . ALA A 1 107 ? 14.170 3.596 -27.054 1.00 88.12 107 ALA A CA 1
ATOM 817 C C . ALA A 1 107 ? 14.043 2.505 -25.971 1.00 88.12 107 ALA A C 1
ATOM 819 O O . ALA A 1 107 ? 13.428 2.730 -24.926 1.00 88.12 107 ALA A O 1
ATOM 820 N N . ALA A 1 108 ? 14.682 1.345 -26.161 1.00 86.81 108 ALA A N 1
ATOM 821 C CA . ALA A 1 108 ? 14.694 0.280 -25.158 1.00 86.81 108 ALA A CA 1
ATOM 822 C C . ALA A 1 108 ? 15.462 0.683 -23.878 1.00 86.81 108 ALA A C 1
ATOM 824 O O . ALA A 1 108 ? 15.045 0.363 -22.758 1.00 86.81 108 ALA A O 1
ATOM 825 N N . GLN A 1 109 ? 16.556 1.446 -24.002 1.00 86.94 109 GLN A N 1
ATOM 826 C CA . GLN A 1 109 ? 17.261 2.012 -22.848 1.00 86.94 109 GLN A CA 1
ATOM 827 C C . GLN A 1 109 ? 16.435 3.069 -22.105 1.00 86.94 109 GLN A C 1
ATOM 829 O O . GLN A 1 109 ? 16.441 3.075 -20.872 1.00 86.94 109 GLN A O 1
ATOM 834 N N . GLU A 1 110 ? 15.708 3.930 -22.813 1.00 90.50 110 GLU A N 1
ATOM 835 C CA . GLU A 1 110 ? 14.803 4.918 -22.218 1.00 90.50 110 GLU A CA 1
ATOM 836 C C . GLU A 1 110 ? 13.657 4.241 -21.461 1.00 90.50 110 GLU A C 1
ATOM 838 O O . GLU A 1 110 ? 13.434 4.556 -20.291 1.00 90.50 110 GLU A O 1
ATOM 843 N N . GLN A 1 111 ? 13.006 3.233 -22.050 1.00 89.56 111 GLN A N 1
ATOM 844 C CA . GLN A 1 111 ? 11.977 2.433 -21.370 1.00 89.56 111 GLN A CA 1
ATOM 845 C C . GLN A 1 111 ? 12.517 1.768 -20.093 1.00 89.56 111 GLN A C 1
ATOM 847 O O . GLN A 1 111 ? 11.880 1.814 -19.039 1.00 89.56 111 GLN A O 1
ATOM 852 N N . LYS A 1 112 ? 13.738 1.219 -20.134 1.00 91.12 112 LYS A N 1
ATOM 853 C CA . LYS A 1 112 ? 14.430 0.665 -18.957 1.00 91.12 112 LYS A CA 1
ATOM 854 C C . LYS A 1 112 ? 14.712 1.720 -17.879 1.00 91.12 112 LYS A C 1
ATOM 856 O O . LYS A 1 112 ? 14.644 1.399 -16.687 1.00 91.12 112 LYS A O 1
ATOM 861 N N . GLN A 1 113 ? 15.016 2.963 -18.256 1.00 90.50 113 GLN A N 1
ATOM 862 C CA . GLN A 1 113 ? 15.172 4.077 -17.311 1.00 90.50 113 GLN A CA 1
ATOM 863 C C . GLN A 1 113 ? 13.823 4.500 -16.710 1.00 90.50 113 GLN A C 1
ATOM 865 O O . GLN A 1 113 ? 13.714 4.594 -15.486 1.00 90.50 113 GLN A O 1
ATOM 870 N N . GLN A 1 114 ? 12.784 4.662 -17.532 1.00 92.38 114 GLN A N 1
ATOM 871 C CA . GLN A 1 114 ? 11.425 4.995 -17.093 1.00 92.38 114 GLN A CA 1
ATOM 872 C C . GLN A 1 114 ? 10.869 3.935 -16.128 1.00 92.38 114 GLN A C 1
ATOM 874 O O . GLN A 1 114 ? 10.447 4.271 -15.023 1.00 92.38 114 GLN A O 1
ATOM 879 N N . ALA A 1 115 ? 10.977 2.645 -16.463 1.00 91.31 115 ALA A N 1
ATOM 880 C CA . ALA A 1 115 ? 10.543 1.549 -15.595 1.00 91.31 115 ALA A CA 1
ATOM 881 C C . ALA A 1 115 ? 11.332 1.484 -14.268 1.00 91.31 115 ALA A C 1
ATOM 883 O O . ALA A 1 115 ? 10.789 1.113 -13.225 1.00 91.31 115 ALA A O 1
ATOM 884 N N . LYS A 1 116 ? 12.613 1.887 -14.264 1.00 93.44 116 LYS A N 1
ATOM 885 C CA . LYS A 1 116 ? 13.412 2.026 -13.033 1.00 93.44 116 LYS A CA 1
ATOM 886 C C . LYS A 1 116 ? 12.926 3.196 -12.166 1.00 93.44 116 LYS A C 1
ATOM 888 O O . LYS A 1 116 ? 12.895 3.051 -10.945 1.00 93.44 116 LYS A O 1
ATOM 893 N N . LEU A 1 117 ? 12.542 4.326 -12.765 1.00 94.94 117 LEU A N 1
ATOM 894 C CA . LEU A 1 117 ? 11.949 5.459 -12.043 1.00 94.94 117 LEU A CA 1
ATOM 895 C C . LEU A 1 117 ? 10.576 5.090 -11.460 1.00 94.94 117 LEU A C 1
ATOM 897 O O . LEU A 1 117 ? 10.325 5.374 -10.290 1.00 94.94 117 LEU A O 1
ATOM 901 N N . GLN A 1 118 ? 9.742 4.369 -12.214 1.00 92.75 118 GLN A N 1
ATOM 902 C CA . GLN A 1 118 ? 8.457 3.844 -11.738 1.00 92.75 118 GLN A CA 1
ATOM 903 C C . GLN A 1 118 ? 8.628 2.861 -10.565 1.00 92.75 118 GLN A C 1
ATOM 905 O O . GLN A 1 118 ? 7.943 3.001 -9.555 1.00 92.75 118 GLN A O 1
ATOM 910 N N . GLU A 1 119 ? 9.589 1.923 -10.612 1.00 93.75 119 GLU A N 1
ATOM 911 C CA . GLU A 1 119 ? 9.878 1.045 -9.460 1.00 93.75 119 GLU A CA 1
ATOM 912 C C . GLU A 1 119 ? 10.312 1.854 -8.220 1.00 93.75 119 GLU A C 1
ATOM 914 O O . GLU A 1 119 ? 9.935 1.524 -7.093 1.00 93.75 119 GLU A O 1
ATOM 919 N N . GLN A 1 120 ? 11.083 2.933 -8.403 1.00 94.38 120 GLN A N 1
ATOM 920 C CA . GLN A 1 120 ? 11.476 3.820 -7.303 1.00 94.38 120 GLN A CA 1
ATOM 921 C C . GLN A 1 120 ? 10.292 4.614 -6.736 1.00 94.38 120 GLN A C 1
ATOM 923 O O . GLN A 1 120 ? 10.205 4.766 -5.517 1.00 94.38 120 GLN A O 1
ATOM 928 N N . GLN A 1 121 ? 9.377 5.094 -7.582 1.00 94.44 121 GLN A N 1
ATOM 929 C CA . GLN A 1 121 ? 8.143 5.760 -7.158 1.00 94.44 121 GLN A CA 1
ATOM 930 C C . GLN A 1 121 ? 7.236 4.790 -6.388 1.00 94.44 121 GLN A C 1
ATOM 932 O O . GLN A 1 121 ? 6.913 5.063 -5.234 1.00 94.44 121 GLN A O 1
ATOM 937 N N . ALA A 1 122 ? 6.938 3.613 -6.947 1.00 93.19 122 ALA A N 1
ATOM 938 C CA . ALA A 1 122 ? 6.136 2.581 -6.284 1.00 93.19 122 ALA A CA 1
ATOM 939 C C . ALA A 1 122 ? 6.764 2.112 -4.957 1.00 93.19 122 ALA A C 1
ATOM 941 O O . ALA A 1 122 ? 6.064 1.852 -3.980 1.00 93.19 122 ALA A O 1
ATOM 942 N N . ARG A 1 123 ? 8.104 2.062 -4.866 1.00 94.19 123 ARG A N 1
ATOM 943 C CA . ARG A 1 123 ? 8.793 1.823 -3.589 1.00 94.19 123 ARG A CA 1
ATOM 944 C C . ARG A 1 123 ? 8.518 2.931 -2.568 1.00 94.19 123 ARG A C 1
ATOM 946 O O . ARG A 1 123 ? 8.207 2.597 -1.429 1.00 94.19 123 ARG A O 1
ATOM 953 N N . LYS A 1 124 ? 8.622 4.211 -2.952 1.00 95.62 124 LYS A N 1
ATOM 954 C CA . LYS A 1 124 ? 8.327 5.346 -2.058 1.00 95.62 124 LYS A CA 1
ATOM 955 C C . LYS A 1 124 ? 6.878 5.304 -1.567 1.00 95.62 124 LYS A C 1
ATOM 957 O O . LYS A 1 124 ? 6.671 5.394 -0.364 1.00 95.62 124 LYS A O 1
ATOM 962 N N . VAL A 1 125 ? 5.914 5.080 -2.465 1.00 95.75 125 VAL A N 1
ATOM 963 C CA . VAL A 1 125 ? 4.484 4.947 -2.122 1.00 95.75 125 VAL A CA 1
ATOM 964 C C . VAL A 1 125 ? 4.261 3.792 -1.144 1.00 95.75 125 VAL A C 1
ATOM 966 O O . VAL A 1 125 ? 3.636 3.973 -0.103 1.00 95.75 125 VAL A O 1
ATOM 969 N N . ARG A 1 126 ? 4.848 2.616 -1.402 1.00 94.75 126 ARG A N 1
ATOM 970 C CA . ARG A 1 126 ? 4.760 1.466 -0.490 1.00 94.75 126 ARG A CA 1
ATOM 971 C C . ARG A 1 126 ? 5.377 1.745 0.880 1.00 94.75 126 ARG A C 1
ATOM 973 O O . ARG A 1 126 ? 4.835 1.300 1.891 1.00 94.75 126 ARG A O 1
ATOM 980 N N . ASP A 1 127 ? 6.527 2.413 0.930 1.00 95.19 127 ASP A N 1
ATOM 981 C CA . ASP A 1 127 ? 7.211 2.707 2.191 1.00 95.19 127 ASP A CA 1
ATOM 982 C C . ASP A 1 127 ? 6.433 3.789 2.987 1.00 95.19 127 ASP A C 1
ATOM 984 O O . ASP A 1 127 ? 6.229 3.615 4.188 1.00 95.19 127 ASP A O 1
ATOM 988 N N . GLN A 1 128 ? 5.834 4.786 2.319 1.00 95.25 128 GLN A N 1
ATOM 989 C CA . GLN A 1 128 ? 4.867 5.729 2.913 1.00 95.25 128 GLN A CA 1
ATOM 990 C C . GLN A 1 128 ? 3.600 5.029 3.435 1.00 95.25 128 GLN A C 1
ATOM 992 O O . GLN A 1 128 ? 3.194 5.260 4.573 1.00 95.25 128 GLN A O 1
ATOM 997 N N . ALA A 1 129 ? 2.997 4.127 2.655 1.00 93.94 129 ALA A N 1
ATOM 998 C CA . ALA A 1 129 ? 1.831 3.347 3.078 1.00 93.94 129 ALA A CA 1
ATOM 999 C C . ALA A 1 129 ? 2.154 2.427 4.271 1.00 93.94 129 ALA A C 1
ATOM 1001 O O . ALA A 1 129 ? 1.312 2.199 5.140 1.00 93.94 129 ALA A O 1
ATOM 1002 N N . ARG A 1 130 ? 3.397 1.931 4.367 1.00 94.25 130 ARG A N 1
ATOM 1003 C CA . ARG A 1 130 ? 3.882 1.180 5.534 1.00 94.25 130 ARG A CA 1
ATOM 1004 C C . ARG A 1 130 ? 3.978 2.069 6.773 1.00 94.25 130 ARG A C 1
ATOM 1006 O O . ARG A 1 130 ? 3.564 1.641 7.846 1.00 94.25 130 ARG A O 1
ATOM 1013 N N . GLU A 1 131 ? 4.499 3.286 6.641 1.00 95.56 131 GLU A N 1
ATOM 1014 C CA . GLU A 1 131 ? 4.525 4.255 7.741 1.00 95.56 131 GLU A CA 1
ATOM 1015 C C . GLU A 1 131 ? 3.117 4.668 8.179 1.00 95.56 131 GLU A C 1
ATOM 1017 O O . GLU A 1 131 ? 2.852 4.705 9.378 1.00 95.56 131 GLU A O 1
ATOM 1022 N N . ALA A 1 132 ? 2.204 4.922 7.236 1.00 93.69 132 ALA A N 1
ATOM 1023 C CA . ALA A 1 132 ? 0.803 5.226 7.521 1.00 93.69 132 ALA A CA 1
ATOM 1024 C C . ALA A 1 132 ? 0.122 4.073 8.276 1.00 93.69 132 ALA A C 1
ATOM 1026 O O . ALA A 1 132 ? -0.433 4.291 9.350 1.00 93.69 132 ALA A O 1
ATOM 1027 N N . LYS A 1 133 ? 0.276 2.827 7.801 1.00 93.81 133 LYS A N 1
ATOM 1028 C CA . LYS A 1 133 ? -0.193 1.620 8.502 1.00 93.81 133 LYS A CA 1
ATOM 1029 C C . LYS A 1 133 ? 0.383 1.499 9.916 1.00 93.81 133 LYS A C 1
ATOM 1031 O O . LYS A 1 133 ? -0.351 1.133 10.829 1.00 93.81 133 LYS A O 1
ATOM 1036 N N . ASN A 1 134 ? 1.670 1.787 10.113 1.00 94.25 134 ASN A N 1
ATOM 1037 C CA . ASN A 1 134 ? 2.288 1.735 11.439 1.00 94.25 134 ASN A CA 1
ATOM 1038 C C . ASN A 1 134 ? 1.724 2.825 12.369 1.00 94.25 134 ASN A C 1
ATOM 1040 O O . ASN A 1 134 ? 1.416 2.533 13.521 1.00 94.25 134 ASN A O 1
ATOM 1044 N N . LYS A 1 135 ? 1.547 4.057 11.870 1.00 94.69 135 LYS A N 1
ATOM 1045 C CA . LYS A 1 135 ? 0.954 5.181 12.617 1.00 94.69 135 LYS A CA 1
ATOM 1046 C C . LYS A 1 135 ? -0.504 4.902 12.996 1.00 94.69 135 LYS A C 1
ATOM 1048 O O . LYS A 1 135 ? -0.859 5.077 14.155 1.00 94.69 135 LYS A O 1
ATOM 1053 N N . ALA A 1 136 ? -1.312 4.404 12.059 1.00 91.50 136 ALA A N 1
ATOM 1054 C CA . ALA A 1 136 ? -2.692 3.984 12.312 1.00 91.50 136 ALA A CA 1
ATOM 1055 C C . ALA A 1 136 ? -2.765 2.802 13.297 1.00 91.50 136 ALA A C 1
ATOM 1057 O O . ALA A 1 136 ? -3.652 2.766 14.142 1.00 91.50 136 ALA A O 1
ATOM 1058 N N . GLY A 1 137 ? -1.795 1.880 13.243 1.00 91.12 137 GLY A N 1
ATOM 1059 C CA . GLY A 1 137 ? -1.599 0.840 14.256 1.00 91.12 137 GLY A CA 1
ATOM 1060 C C . GLY A 1 137 ? -1.435 1.428 15.657 1.00 91.12 137 GLY A C 1
ATOM 1061 O O . GLY A 1 137 ? -2.256 1.163 16.522 1.00 91.12 137 GLY A O 1
ATOM 1062 N N . VAL A 1 138 ? -0.433 2.288 15.863 1.00 93.56 138 VAL A N 1
ATOM 1063 C CA . VAL A 1 138 ? -0.186 2.932 17.169 1.00 93.56 138 VAL A CA 1
ATOM 1064 C C . VAL A 1 138 ? -1.388 3.764 17.637 1.00 93.56 138 VAL A C 1
ATOM 1066 O O . VAL A 1 138 ? -1.736 3.712 18.811 1.00 93.56 138 VAL A O 1
ATOM 1069 N N . ALA A 1 139 ? -2.056 4.490 16.737 1.00 91.38 139 ALA A N 1
ATOM 1070 C CA . ALA A 1 139 ? -3.263 5.249 17.069 1.00 91.38 139 ALA A CA 1
ATOM 1071 C C . ALA A 1 139 ? -4.430 4.346 17.513 1.00 91.38 139 ALA A C 1
ATOM 1073 O O . ALA A 1 139 ? -5.165 4.709 18.427 1.00 91.38 139 ALA A O 1
ATOM 1074 N N . PHE A 1 140 ? -4.583 3.163 16.907 1.00 90.94 140 PHE A N 1
ATOM 1075 C CA . PHE A 1 140 ? -5.581 2.178 17.319 1.00 90.94 140 PHE A CA 1
ATOM 1076 C C . PHE A 1 140 ? -5.267 1.564 18.692 1.00 90.94 140 PHE A C 1
ATOM 1078 O O . PHE A 1 140 ? -6.172 1.479 19.515 1.00 90.94 140 PHE A O 1
ATOM 1085 N N . GLU A 1 141 ? -4.007 1.211 18.974 1.00 90.56 141 GLU A N 1
ATOM 1086 C CA . GLU A 1 141 ? -3.590 0.717 20.300 1.00 90.56 141 GLU A CA 1
ATOM 1087 C C . GLU A 1 141 ? -3.847 1.771 21.396 1.00 90.56 141 GLU A C 1
ATOM 1089 O O . GLU A 1 141 ? -4.387 1.453 22.454 1.00 90.56 141 GLU A O 1
ATOM 1094 N N . LEU A 1 142 ? -3.535 3.048 21.131 1.00 92.19 142 LEU A N 1
ATOM 1095 C CA . LEU A 1 142 ? -3.845 4.154 22.048 1.00 92.19 142 LEU A CA 1
ATOM 1096 C C . LEU A 1 142 ? -5.358 4.299 22.267 1.00 92.19 142 LEU A C 1
ATOM 1098 O O . LEU A 1 142 ? -5.810 4.317 23.408 1.00 92.19 142 LEU A O 1
ATOM 1102 N N . ALA A 1 143 ? -6.154 4.300 21.192 1.00 88.94 143 ALA A N 1
ATOM 1103 C CA . ALA A 1 143 ? -7.613 4.363 21.288 1.00 88.94 143 ALA A CA 1
ATOM 1104 C C . ALA A 1 143 ? -8.227 3.136 21.995 1.00 88.94 143 ALA A C 1
ATOM 1106 O O . ALA A 1 143 ? -9.294 3.250 22.593 1.00 88.94 143 ALA A O 1
ATOM 1107 N N . GLN A 1 144 ? -7.571 1.971 21.950 1.00 88.38 144 GLN A N 1
ATOM 1108 C CA . GLN A 1 144 ? -7.949 0.772 22.702 1.00 88.38 144 GLN A CA 1
ATOM 1109 C C . GLN A 1 144 ? -7.670 0.926 24.202 1.00 88.38 144 GLN A C 1
ATOM 1111 O O . GLN A 1 144 ? -8.542 0.593 25.006 1.00 88.38 144 GLN A O 1
ATOM 1116 N N . VAL A 1 145 ? -6.519 1.488 24.583 1.00 88.06 145 VAL A N 1
ATOM 1117 C CA . VAL A 1 145 ? -6.206 1.811 25.986 1.00 88.06 145 VAL A CA 1
ATOM 1118 C C . VAL A 1 145 ? -7.171 2.867 26.536 1.00 88.06 145 VAL A C 1
ATOM 1120 O O . VAL A 1 145 ? -7.763 2.647 27.592 1.00 88.06 145 VAL A O 1
ATOM 1123 N N . ASP A 1 146 ? -7.407 3.956 25.798 1.00 88.62 146 ASP A N 1
ATOM 1124 C CA . ASP A 1 146 ? -8.374 5.001 26.172 1.00 88.62 146 ASP A CA 1
ATOM 1125 C C . ASP A 1 146 ? -9.810 4.453 26.255 1.00 88.62 146 ASP A C 1
ATOM 1127 O O . ASP A 1 146 ? -10.614 4.864 27.090 1.00 88.62 146 ASP A O 1
ATOM 1131 N N . PHE A 1 147 ? -10.165 3.480 25.416 1.00 86.94 147 PHE A N 1
ATOM 1132 C CA . PHE A 1 147 ? -11.458 2.813 25.525 1.00 86.94 147 PHE A CA 1
ATOM 1133 C C . PHE A 1 147 ? -11.560 1.967 26.804 1.00 86.94 147 PHE A C 1
ATOM 1135 O O . PHE A 1 147 ? -12.590 2.000 27.477 1.00 86.94 147 PHE A O 1
ATOM 1142 N N . TRP A 1 148 ? -10.506 1.244 27.191 1.00 86.25 148 TRP A N 1
ATOM 1143 C CA . TRP A 1 148 ? -10.508 0.454 28.427 1.00 86.25 148 TRP A CA 1
ATOM 1144 C C . TRP A 1 148 ? -10.594 1.311 29.695 1.00 86.25 148 TRP A C 1
ATOM 1146 O O . TRP A 1 148 ? -11.301 0.920 30.624 1.00 86.25 148 TRP A O 1
ATOM 1156 N N . THR A 1 149 ? -9.960 2.490 29.740 1.00 86.31 149 THR A N 1
ATOM 1157 C CA . THR A 1 149 ? -10.079 3.397 30.901 1.00 86.31 149 THR A CA 1
ATOM 1158 C C . THR A 1 149 ? -11.507 3.917 31.089 1.00 86.31 149 THR A C 1
ATOM 1160 O O . THR A 1 149 ? -11.957 4.064 32.225 1.00 86.31 149 THR A O 1
ATOM 1163 N N . HIS A 1 150 ? -12.254 4.128 30.000 1.00 84.75 150 HIS A N 1
ATOM 1164 C CA . HIS A 1 150 ? -13.650 4.575 30.047 1.00 84.75 150 HIS A CA 1
ATOM 1165 C C . HIS A 1 150 ? -14.689 3.439 30.195 1.00 84.75 150 HIS A C 1
ATOM 1167 O O . HIS A 1 150 ? -15.834 3.725 30.560 1.00 84.75 150 HIS A O 1
ATOM 1173 N N . PHE A 1 151 ? -14.327 2.166 29.970 1.00 82.69 151 PHE A N 1
ATOM 1174 C CA . PHE A 1 151 ? -15.221 0.994 30.101 1.00 82.69 151 PHE A CA 1
ATOM 1175 C C . PHE A 1 151 ? -14.710 -0.104 31.078 1.00 82.69 151 PHE A C 1
ATOM 1177 O O . PHE A 1 151 ? -14.701 -1.288 30.720 1.00 82.69 151 PHE A O 1
ATOM 1184 N N . PRO A 1 152 ? -14.352 0.233 32.336 1.00 76.00 152 PRO A N 1
ATOM 1185 C CA . PRO A 1 152 ? -13.713 -0.703 33.272 1.00 76.00 152 PRO A CA 1
ATOM 1186 C C . PRO A 1 152 ? -14.613 -1.860 33.742 1.00 76.00 152 PRO A C 1
ATOM 1188 O O . PRO A 1 152 ? -14.111 -2.925 34.088 1.00 76.00 152 PRO A O 1
ATOM 1191 N N . GLU A 1 153 ? -15.940 -1.686 33.757 1.00 71.06 153 GLU A N 1
ATOM 1192 C CA . GLU A 1 153 ? -16.878 -2.740 34.189 1.00 71.06 153 GLU A CA 1
ATOM 1193 C C . GLU A 1 153 ? -17.059 -3.856 33.153 1.00 71.06 153 GLU A C 1
ATOM 1195 O O . GLU A 1 153 ? -17.388 -4.987 33.504 1.00 71.06 153 GLU A O 1
ATOM 1200 N N . GLN A 1 154 ? -16.880 -3.537 31.868 1.00 68.75 154 GLN A N 1
ATOM 1201 C CA . GLN A 1 154 ? -17.168 -4.452 30.755 1.00 68.75 154 GLN A CA 1
ATOM 1202 C C . GLN A 1 154 ? -15.911 -5.178 30.272 1.00 68.75 154 GLN A C 1
ATOM 1204 O O . GLN A 1 154 ? -16.003 -6.272 29.722 1.00 68.75 154 GLN A O 1
ATOM 1209 N N . PHE A 1 155 ? -14.744 -4.595 30.548 1.00 65.81 155 PHE A N 1
ATOM 1210 C CA . PHE A 1 155 ? -13.434 -5.208 30.379 1.00 65.81 155 PHE A CA 1
ATOM 1211 C C . PHE A 1 155 ? -12.733 -5.187 31.738 1.00 65.81 155 PHE A C 1
ATOM 1213 O O . PHE A 1 155 ? -11.838 -4.363 31.945 1.00 65.81 155 PHE A O 1
ATOM 1220 N N . PRO A 1 156 ? -13.149 -6.045 32.696 1.00 57.75 156 PRO A N 1
ATOM 1221 C CA . PRO A 1 156 ? -12.425 -6.156 33.950 1.00 57.75 156 PRO A CA 1
ATOM 1222 C C . PRO A 1 156 ? -10.965 -6.484 33.618 1.00 57.75 156 PRO A C 1
ATOM 1224 O O . PRO A 1 156 ? -10.728 -7.399 32.818 1.00 57.75 156 PRO A O 1
ATOM 1227 N N . PRO A 1 157 ? -9.977 -5.779 34.202 1.00 53.34 157 PRO A N 1
ATOM 1228 C CA . PRO A 1 157 ? -8.589 -6.168 34.028 1.00 53.34 157 PRO A CA 1
ATOM 1229 C C . PRO A 1 157 ? -8.484 -7.624 34.463 1.00 53.34 157 PRO A C 1
ATOM 1231 O O . PRO A 1 157 ? -8.970 -7.971 35.545 1.00 53.34 157 PRO A O 1
ATOM 1234 N N . LEU A 1 158 ? -7.903 -8.468 33.603 1.00 48.31 158 LEU A N 1
ATOM 1235 C CA . LEU A 1 158 ? -7.664 -9.879 33.890 1.00 48.31 158 LEU A CA 1
ATOM 1236 C C . LEU A 1 158 ? -6.950 -9.966 35.238 1.00 48.31 158 LEU A C 1
ATOM 1238 O O . LEU A 1 158 ? -5.741 -9.743 35.326 1.00 48.31 158 LEU A O 1
ATOM 1242 N N . LYS A 1 159 ? -7.714 -10.259 36.300 1.00 37.88 159 LYS A N 1
ATOM 1243 C CA . LYS A 1 159 ? -7.142 -10.556 37.608 1.00 37.88 159 LYS A CA 1
ATOM 1244 C C . LYS A 1 159 ? -6.166 -11.702 37.353 1.00 37.88 159 LYS A C 1
ATOM 1246 O O . LYS A 1 159 ? -6.595 -12.690 36.749 1.00 37.88 159 LYS A O 1
ATOM 1251 N N . PRO A 1 160 ? -4.887 -11.594 37.754 1.00 39.69 160 PRO A N 1
ATOM 1252 C CA . PRO A 1 160 ? -3.999 -12.742 37.678 1.00 39.69 160 PRO A CA 1
ATOM 1253 C C . PRO A 1 160 ? -4.689 -13.869 38.441 1.00 39.69 160 PRO A C 1
ATOM 1255 O O . PRO A 1 160 ? -5.046 -13.682 39.606 1.00 39.69 160 PRO A O 1
ATOM 1258 N N . SER A 1 161 ? -4.978 -14.975 37.746 1.00 28.84 161 SER A N 1
ATOM 1259 C CA . SER A 1 161 ? -5.777 -16.057 38.319 1.00 28.84 161 SER A CA 1
ATOM 1260 C C . SER A 1 161 ? -5.096 -16.517 39.611 1.00 28.84 161 SER A C 1
ATOM 1262 O O . SER A 1 161 ? -3.932 -16.925 39.542 1.00 28.84 161 SER A O 1
ATOM 1264 N N . PRO A 1 162 ? -5.747 -16.416 40.785 1.00 40.69 162 PRO A N 1
ATOM 1265 C CA . PRO A 1 162 ? -5.097 -16.623 42.078 1.00 40.69 162 PRO A CA 1
ATOM 1266 C C . PRO A 1 162 ? -4.935 -18.118 42.416 1.00 40.69 162 PRO A C 1
ATOM 1268 O O . PRO A 1 162 ? -5.121 -18.518 43.558 1.00 40.69 162 PRO A O 1
ATOM 1271 N N . ASP A 1 163 ? -4.573 -18.927 41.418 1.00 34.75 163 ASP A N 1
ATOM 1272 C CA . ASP A 1 163 ? -4.465 -20.394 41.479 1.00 34.75 163 ASP A CA 1
ATOM 1273 C C . ASP A 1 163 ? -3.014 -20.898 41.348 1.00 34.75 163 ASP A C 1
ATOM 1275 O O . ASP A 1 163 ? -2.745 -22.094 41.276 1.00 34.75 163 ASP A O 1
ATOM 1279 N N . LEU A 1 164 ? -2.047 -19.977 41.363 1.00 41.16 164 LEU A N 1
ATOM 1280 C CA . LEU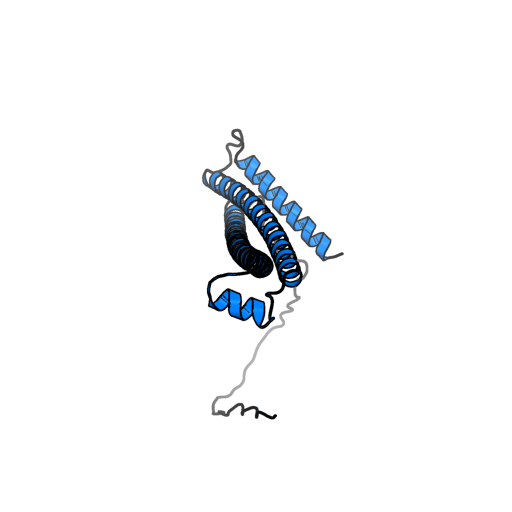 A 1 164 ? -0.648 -20.269 41.678 1.00 41.16 164 LEU A CA 1
ATOM 1281 C C . LEU A 1 164 ? -0.205 -19.374 42.832 1.00 41.16 164 LEU A C 1
ATOM 1283 O O . LEU A 1 164 ? 0.605 -18.462 42.671 1.00 41.16 164 LEU A O 1
ATOM 1287 N N . ALA A 1 165 ? -0.763 -19.642 44.013 1.00 31.03 165 ALA A N 1
ATOM 1288 C CA . ALA A 1 165 ? -0.215 -19.131 45.258 1.00 31.03 165 ALA A CA 1
ATOM 1289 C C . ALA A 1 165 ? 1.214 -19.683 45.438 1.00 31.03 165 ALA A C 1
ATOM 1291 O O . ALA A 1 165 ? 1.382 -20.900 45.551 1.00 31.03 165 ALA A O 1
ATOM 1292 N N . PRO A 1 166 ? 2.261 -18.840 45.490 1.00 38.44 166 PRO A N 1
ATOM 1293 C CA . PRO A 1 166 ? 3.549 -19.296 45.971 1.00 38.44 166 PRO A CA 1
ATOM 1294 C C . PRO A 1 166 ? 3.425 -19.457 47.485 1.00 38.44 166 PRO A C 1
ATOM 1296 O O . PRO A 1 166 ? 3.284 -18.464 48.203 1.00 38.44 166 PRO A O 1
ATOM 1299 N N . THR A 1 167 ? 3.475 -20.699 47.967 1.00 38.81 167 THR A N 1
ATOM 1300 C CA . THR A 1 167 ? 3.511 -21.024 49.398 1.00 38.81 167 THR A CA 1
ATOM 1301 C C . THR A 1 167 ? 4.761 -20.417 50.037 1.00 38.81 167 THR A C 1
ATOM 1303 O O . THR A 1 167 ? 5.812 -21.046 50.137 1.00 38.81 167 THR A O 1
ATOM 1306 N N . ARG A 1 168 ? 4.657 -19.157 50.467 1.00 37.41 168 ARG A N 1
ATOM 1307 C CA . ARG A 1 168 ? 5.593 -18.530 51.399 1.00 37.41 168 ARG A CA 1
ATOM 1308 C C . ARG A 1 168 ? 5.242 -19.005 52.801 1.00 37.41 168 ARG A C 1
ATOM 1310 O O . ARG A 1 168 ? 4.564 -18.303 53.546 1.00 37.41 168 ARG A O 1
ATOM 1317 N N . GLU A 1 169 ? 5.727 -20.189 53.153 1.00 34.47 169 GLU A N 1
ATOM 1318 C CA . GLU A 1 169 ? 5.887 -20.531 54.562 1.00 34.47 169 GLU A CA 1
ATOM 1319 C C . GLU A 1 169 ? 6.883 -19.550 55.189 1.00 34.47 169 GLU A C 1
ATOM 1321 O O . GLU A 1 169 ? 8.050 -19.468 54.806 1.00 34.47 169 GLU A O 1
ATOM 1326 N N . ILE A 1 170 ? 6.378 -18.756 56.130 1.00 40.56 170 ILE A N 1
ATOM 1327 C CA . ILE A 1 170 ? 7.171 -17.885 56.989 1.00 40.56 170 ILE A CA 1
ATOM 1328 C C . ILE A 1 170 ? 7.385 -18.650 58.295 1.00 40.56 170 ILE A C 1
ATOM 1330 O O . ILE A 1 170 ? 6.430 -18.879 59.034 1.00 40.56 170 ILE A O 1
ATOM 1334 N N . ALA A 1 171 ? 8.635 -19.005 58.589 1.00 33.41 171 ALA A N 1
ATOM 1335 C CA . ALA A 1 171 ? 9.074 -19.449 59.911 1.00 33.41 171 ALA A CA 1
ATOM 1336 C C . ALA A 1 171 ? 9.953 -18.349 60.567 1.00 33.41 171 ALA A C 1
ATOM 1338 O O . ALA A 1 171 ? 10.610 -17.601 59.837 1.00 33.41 171 ALA A O 1
ATOM 1339 N N . PRO A 1 172 ? 9.926 -18.176 61.906 1.00 41.09 172 PRO A N 1
ATOM 1340 C CA . PRO A 1 172 ? 10.340 -16.925 62.568 1.00 41.09 172 PRO A CA 1
ATOM 1341 C C . PRO A 1 172 ? 11.843 -16.784 62.937 1.00 41.09 172 PRO A C 1
ATOM 1343 O O . PRO A 1 172 ? 12.644 -17.694 62.754 1.00 41.09 172 PRO A O 1
ATOM 1346 N N . VAL A 1 173 ? 12.194 -15.597 63.465 1.00 39.28 173 VAL A N 1
ATOM 1347 C CA . VAL A 1 173 ? 13.518 -14.918 63.623 1.00 39.28 173 VAL A CA 1
ATOM 1348 C C . VAL A 1 173 ? 13.601 -14.345 65.066 1.00 39.28 173 VAL A C 1
ATOM 1350 O O . VAL A 1 173 ? 12.520 -13.974 65.536 1.00 39.28 173 VAL A O 1
ATOM 1353 N N . PRO A 1 174 ? 14.743 -14.233 65.818 1.00 57.66 174 PRO A N 1
ATOM 1354 C CA . PRO A 1 174 ? 16.143 -13.835 65.474 1.00 57.66 174 PRO A CA 1
ATOM 1355 C C . PRO A 1 174 ? 17.199 -14.858 66.050 1.00 57.66 174 PRO A C 1
ATOM 1357 O O . PRO A 1 174 ? 16.803 -16.022 66.096 1.00 57.66 174 PRO A O 1
ATOM 1360 N N . PRO A 1 175 ? 18.472 -14.582 66.503 1.00 47.19 175 PRO A N 1
ATOM 1361 C CA . PRO A 1 175 ? 19.296 -13.347 66.554 1.00 47.19 175 PRO A CA 1
ATOM 1362 C C . PRO A 1 175 ? 20.838 -13.398 66.256 1.00 47.19 175 PRO A C 1
ATOM 1364 O O . PRO A 1 175 ? 21.522 -14.394 66.444 1.00 47.19 175 PRO A O 1
ATOM 1367 N N . THR A 1 176 ? 21.360 -12.217 65.885 1.00 33.53 176 THR A N 1
ATOM 1368 C CA . THR A 1 176 ? 22.623 -11.512 66.260 1.00 33.53 176 THR A CA 1
ATOM 1369 C C . THR A 1 176 ? 23.975 -12.225 66.501 1.00 33.53 176 THR A C 1
ATOM 1371 O O . THR A 1 176 ? 24.152 -12.861 67.535 1.00 33.53 176 THR A O 1
ATOM 1374 N N . LEU A 1 177 ? 24.998 -11.864 65.694 1.00 33.88 177 LEU A N 1
ATOM 1375 C CA . LEU A 1 177 ? 26.308 -11.307 66.135 1.00 33.88 177 LEU A CA 1
ATOM 1376 C C . LEU A 1 177 ? 27.180 -10.826 64.938 1.00 33.88 177 LEU A C 1
ATOM 1378 O O . LEU A 1 177 ? 27.306 -11.559 63.968 1.00 33.88 177 LEU A O 1
ATOM 1382 N N . GLU A 1 178 ? 27.711 -9.592 65.037 1.00 32.84 178 GLU A N 1
ATOM 1383 C CA . GLU A 1 178 ? 28.998 -9.002 64.545 1.00 32.84 178 GLU A CA 1
ATOM 1384 C C . GLU A 1 178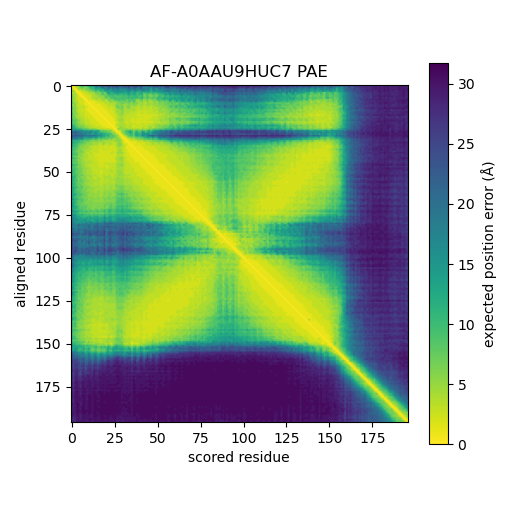 ? 29.722 -9.531 63.259 1.00 32.84 178 GLU A C 1
ATOM 1386 O O . GLU A 1 178 ? 29.724 -10.717 62.979 1.00 32.84 178 GLU A O 1
ATOM 1391 N N . GLN A 1 179 ? 30.417 -8.750 62.401 1.00 35.06 179 GLN A N 1
ATOM 1392 C CA . GLN A 1 179 ? 31.288 -7.563 62.595 1.00 35.06 179 GLN A CA 1
ATOM 1393 C C . GLN A 1 179 ? 31.562 -6.789 61.251 1.00 35.06 179 GLN A C 1
ATOM 1395 O O . GLN A 1 179 ? 31.141 -7.200 60.176 1.00 35.06 179 GLN A O 1
ATOM 1400 N N . THR A 1 180 ? 32.281 -5.660 61.341 1.00 33.03 180 THR A N 1
ATOM 1401 C CA . THR A 1 180 ? 32.631 -4.546 60.398 1.00 33.03 180 THR A CA 1
ATOM 1402 C C . THR A 1 180 ? 33.158 -4.772 58.937 1.00 33.03 180 THR A C 1
ATOM 1404 O O . THR A 1 180 ? 33.656 -5.845 58.615 1.00 33.03 180 THR A O 1
ATOM 1407 N N . PRO A 1 181 ? 33.154 -3.719 58.063 1.00 51.91 181 PRO A N 1
ATOM 1408 C CA . PRO A 1 181 ? 33.777 -3.651 56.706 1.00 51.91 181 PRO A CA 1
ATOM 1409 C C . PRO A 1 181 ? 35.187 -2.969 56.738 1.00 51.91 181 PRO A C 1
ATOM 1411 O O . PRO A 1 181 ? 35.677 -2.778 57.851 1.00 51.91 181 PRO A O 1
ATOM 1414 N N . PRO A 1 182 ? 35.830 -2.449 55.644 1.00 56.94 182 PRO A N 1
ATOM 1415 C CA . PRO A 1 182 ? 35.759 -2.665 54.171 1.00 56.94 182 PRO A CA 1
ATOM 1416 C C . PRO A 1 182 ? 37.147 -2.988 53.508 1.00 56.94 182 PRO A C 1
ATOM 1418 O O . PRO A 1 182 ? 38.165 -2.890 54.182 1.00 56.94 182 PRO A O 1
ATOM 1421 N N . THR A 1 183 ? 37.245 -3.251 52.181 1.00 31.94 183 THR A N 1
ATOM 1422 C CA . THR A 1 183 ? 38.214 -2.606 51.218 1.00 31.94 183 THR A CA 1
ATOM 1423 C C . THR A 1 183 ? 38.304 -3.234 49.801 1.00 31.94 183 THR A C 1
ATOM 1425 O O . THR A 1 183 ? 38.201 -4.438 49.633 1.00 31.94 183 THR A O 1
ATOM 1428 N N . SER A 1 184 ? 38.569 -2.357 48.811 1.00 35.56 184 SER A N 1
ATOM 1429 C CA . SER A 1 184 ? 39.378 -2.488 47.567 1.00 35.56 184 SER A CA 1
ATOM 1430 C C . SER A 1 184 ? 39.308 -3.733 46.649 1.00 35.56 184 SER A C 1
ATOM 1432 O O . SER A 1 184 ? 39.556 -4.856 47.067 1.00 35.56 184 SER A O 1
ATOM 1434 N N . GLY A 1 185 ? 39.135 -3.512 45.333 1.00 33.66 185 GLY A N 1
ATOM 1435 C CA . GLY A 1 185 ? 39.175 -4.592 44.326 1.00 33.66 185 GLY A CA 1
ATOM 1436 C C . GLY A 1 185 ? 38.932 -4.180 42.864 1.00 33.66 185 GLY A C 1
ATOM 1437 O O . GLY A 1 185 ? 38.090 -4.762 42.187 1.00 33.66 185 GLY A O 1
ATOM 1438 N N . ARG A 1 186 ? 39.643 -3.165 42.357 1.00 36.34 186 ARG A N 1
ATOM 1439 C CA . ARG A 1 186 ? 39.691 -2.832 40.914 1.00 36.34 186 ARG A CA 1
ATOM 1440 C C . ARG A 1 186 ? 40.402 -3.961 40.145 1.00 36.34 186 ARG A C 1
ATOM 1442 O O . ARG A 1 186 ? 41.416 -4.423 40.651 1.00 36.34 186 ARG A O 1
ATOM 1449 N N . ASN A 1 187 ? 39.908 -4.358 38.958 1.00 35.81 187 ASN A N 1
ATOM 1450 C CA . ASN A 1 187 ? 40.706 -4.653 37.741 1.00 35.81 187 ASN A CA 1
ATOM 1451 C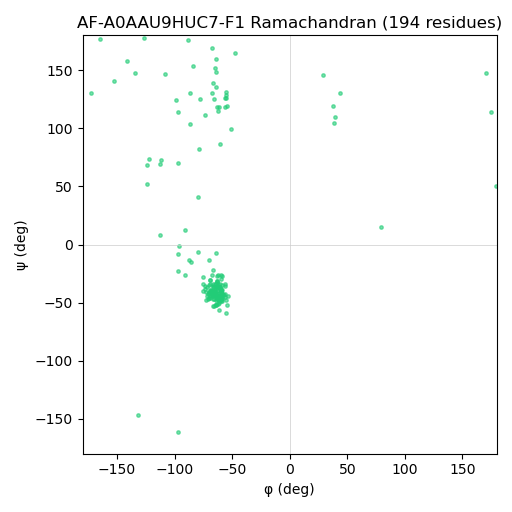 C . ASN A 1 187 ? 39.872 -5.209 36.556 1.00 35.81 187 ASN A C 1
ATOM 1453 O O . ASN A 1 187 ? 39.339 -6.313 36.590 1.00 35.81 187 ASN A O 1
ATOM 1457 N N . ASP A 1 188 ? 39.816 -4.410 35.489 1.00 38.69 188 ASP A N 1
ATOM 1458 C CA . ASP A 1 188 ? 40.058 -4.749 34.077 1.00 38.69 188 ASP A CA 1
ATOM 1459 C C . ASP A 1 188 ? 39.572 -6.091 33.485 1.00 38.69 188 ASP A C 1
ATOM 1461 O O . ASP A 1 188 ? 40.200 -7.143 33.619 1.00 38.69 188 ASP A O 1
ATOM 1465 N N . ARG A 1 189 ? 38.550 -6.014 32.614 1.00 40.69 189 ARG A N 1
ATOM 1466 C CA . ARG A 1 189 ? 38.300 -7.040 31.584 1.00 40.69 189 ARG A CA 1
ATOM 1467 C C . ARG A 1 189 ? 39.108 -6.754 30.317 1.00 40.69 189 ARG A C 1
ATOM 1469 O O . ARG A 1 189 ? 38.751 -5.912 29.496 1.00 40.69 189 ARG A O 1
ATOM 1476 N N . LEU A 1 190 ? 40.185 -7.515 30.152 1.00 49.16 190 LEU A N 1
ATOM 1477 C CA . LEU A 1 190 ? 41.080 -7.480 28.999 1.00 49.16 190 LEU A CA 1
ATOM 1478 C C . LEU A 1 190 ? 40.390 -7.890 27.679 1.00 49.16 190 LEU A C 1
ATOM 1480 O O . LEU A 1 190 ? 39.963 -9.026 27.494 1.00 49.16 190 LEU A O 1
ATOM 1484 N N . ARG A 1 191 ? 40.366 -6.942 26.735 1.00 38.56 191 ARG A N 1
ATOM 1485 C CA . ARG A 1 191 ? 40.983 -7.048 25.395 1.00 38.56 191 ARG A CA 1
ATOM 1486 C C . ARG A 1 191 ? 40.887 -8.417 24.680 1.00 38.56 191 ARG A C 1
ATOM 1488 O O . ARG A 1 191 ? 41.692 -9.312 24.923 1.00 38.56 191 ARG A O 1
ATOM 1495 N N . ARG A 1 192 ? 40.008 -8.525 23.673 1.00 43.47 192 ARG A N 1
ATOM 1496 C CA . ARG A 1 192 ? 40.043 -9.600 22.655 1.00 43.47 192 ARG A CA 1
ATOM 1497 C C . ARG A 1 192 ? 40.970 -9.198 21.488 1.00 43.47 192 ARG A C 1
ATOM 1499 O O . ARG A 1 192 ? 40.797 -8.090 20.981 1.00 43.47 192 ARG A O 1
ATOM 1506 N N . PRO A 1 193 ? 41.921 -10.042 21.045 1.00 53.72 193 PRO A N 1
ATOM 1507 C CA . PRO A 1 193 ? 42.752 -9.762 19.874 1.00 53.72 193 PRO A CA 1
ATOM 1508 C C . PRO A 1 193 ? 42.067 -10.164 18.557 1.00 53.72 193 PRO A C 1
ATOM 1510 O O . PRO A 1 193 ? 41.240 -11.075 18.518 1.00 53.72 193 PRO A O 1
ATOM 1513 N N . SER A 1 194 ? 42.458 -9.494 17.474 1.00 41.44 194 SER A N 1
ATOM 1514 C CA . SER A 1 194 ? 42.031 -9.743 16.094 1.00 41.44 194 SER A CA 1
ATOM 1515 C C . SER A 1 194 ? 43.060 -10.570 15.315 1.00 41.44 194 SER A C 1
ATOM 1517 O O . SER A 1 194 ? 44.204 -10.139 15.181 1.00 41.44 194 SER A O 1
ATOM 1519 N N . LEU A 1 195 ? 42.630 -11.696 14.745 1.00 43.66 195 LEU A N 1
ATOM 1520 C CA . LEU A 1 195 ? 43.284 -12.486 13.690 1.00 43.66 195 LEU A CA 1
ATOM 1521 C C . LEU A 1 195 ? 42.145 -13.211 12.932 1.00 43.66 195 LEU A C 1
ATOM 1523 O O . LEU A 1 195 ? 41.205 -13.658 13.587 1.00 43.66 195 LEU A O 1
ATOM 1527 N N . ARG A 1 196 ? 42.149 -13.357 11.604 1.00 45.28 196 ARG A N 1
ATOM 1528 C CA . ARG A 1 196 ? 43.118 -12.933 10.582 1.00 45.28 196 ARG A CA 1
ATOM 1529 C C . ARG A 1 196 ? 42.392 -12.734 9.247 1.00 45.28 196 ARG A C 1
ATOM 1531 O O . ARG A 1 196 ? 41.333 -13.379 9.089 1.00 45.28 196 ARG A O 1
#

Secondary structure (DSSP, 8-state):
-HHHHHHHHHHHHHHHHHHHHHHHHSTT-TTS-HHHHHHHHHHHHHHHHHHHHHHHHHHHHHHHHHHHHHHHHHHHHHHHSPPP--HHHHHHHHTT---HHHHHHHHHHHHHHHHHHHHHHHHHHHHHHHHHHHHHHHHHHHHHHHHHHH-TTTS---PPPTT----------------------------PPP--

Nearest PDB structures (foldseek):
  3vkg-assembly2_A  TM=3.751E-01  e=1.104E+00  Dictyostelium discoideum
  3k29-assembly1_A  TM=3.940E-01  e=2.226E+00  Chlamydia trachomatis
  5swt-assembly1_B  TM=4.678E-01  e=4.488E+00  Homo sapiens
  5sxi-assembly1_B  TM=3.492E-01  e=5.215E+00  Homo sapiens

pLDDT: mean 76.95, std 20.39, range [28.84, 96.31]

Foldseek 3Di:
DVVVVVVVVVVVVLVLLLVQLVLLCPPPNVPRDPLLPVLSVQLVVLVVLLVVLVVQLVVLVVQLVVLVVQLVVLVVQLVVLDADPDPVQVVCVVVVNHDPSNVSNVVSVVSNVVSVVSNVVSVVSNVVSVVSSVVSVVSNVVSVVSNCVSVCPSCPPPDPPCVPDPPPDDDDDDDDDDDDDDDDDDDDDDDDDDDD

Solvent-accessible surface area (backbone atoms only — not comparable to full-atom values): 11219 Å² total; per-residue (Å²): 115,72,68,62,52,56,51,49,57,50,51,53,51,52,50,50,52,52,53,49,31,51,51,40,64,39,89,85,41,82,83,50,50,76,63,43,37,49,31,28,50,46,36,56,47,30,47,52,52,28,52,52,26,47,51,50,27,50,51,30,50,49,52,28,49,51,29,49,51,49,26,52,48,29,50,51,51,31,62,75,34,54,68,67,82,47,68,64,58,49,48,33,45,72,74,74,51,65,49,75,57,44,51,50,17,48,52,25,48,49,48,30,50,52,29,50,50,47,30,52,49,30,45,51,52,25,53,50,27,46,51,47,27,50,53,30,45,55,50,31,55,50,28,48,52,54,34,46,75,63,38,49,88,84,55,60,75,81,68,78,73,87,82,73,73,79,86,74,82,82,80,92,84,89,86,91,82,91,84,88,89,90,83,89,85,89,80,84,89,80,81,84,87,90,84,133

Radius of gyration: 33.86 Å; Cα contacts (8 Å, |Δi|>4): 108; chains: 1; bounding box: 75×38×106 Å

Sequence (196 aa):
MAGDQAAKNLEEMIEQMFKVARRALQSGNSNATPEQRSASRALIKCHTDLLECRAAHVQASEERQQARLARRRAVADANTFPVPTDFLSTALRKVGLPTAEDRAAQAAQEQKQQAKLQEQQARKVRDQAREAKNKAGVAFELAQVDFWTHFPEQFPPLKPSPDLAPTREIAPVPPTLEQTPPTSGRNDRLRRPSLR